Protein AF-A0A5E4WHJ9-F1 (afdb_monomer)

Structure (mmCIF, N/CA/C/O backbone):
data_AF-A0A5E4WHJ9-F1
#
_entry.id   AF-A0A5E4WHJ9-F1
#
loop_
_atom_site.group_PDB
_atom_site.id
_atom_site.type_symbol
_atom_site.label_atom_id
_atom_site.label_alt_id
_atom_site.label_comp_id
_atom_site.label_asym_id
_atom_site.label_entity_id
_atom_site.label_seq_id
_atom_site.pdbx_PDB_ins_code
_atom_site.Cartn_x
_atom_site.Cartn_y
_atom_site.Cartn_z
_atom_site.occupancy
_atom_site.B_iso_or_equiv
_atom_site.auth_seq_id
_atom_site.auth_comp_id
_atom_site.auth_asym_id
_atom_site.auth_atom_id
_atom_site.pdbx_PDB_model_num
ATOM 1 N N . MET A 1 1 ? 36.691 7.407 -30.244 1.00 84.56 1 MET A N 1
ATOM 2 C CA . MET A 1 1 ? 36.830 6.046 -30.801 1.00 84.56 1 MET A CA 1
ATOM 3 C C . MET A 1 1 ? 35.484 5.354 -31.053 1.00 84.56 1 MET A C 1
ATOM 5 O O . MET A 1 1 ? 35.106 5.294 -32.207 1.00 84.56 1 MET A O 1
ATOM 9 N N . LEU A 1 2 ? 34.682 4.926 -30.059 1.00 85.19 2 LEU A N 1
ATOM 10 C CA . LEU A 1 2 ? 33.406 4.213 -30.343 1.00 85.19 2 LEU A CA 1
ATOM 11 C C . LEU A 1 2 ? 32.409 4.997 -31.227 1.00 85.19 2 LEU A C 1
ATOM 13 O O . LEU A 1 2 ? 31.888 4.444 -32.190 1.00 85.19 2 LEU A O 1
ATOM 17 N N . ARG A 1 3 ? 32.193 6.298 -30.960 1.00 84.62 3 ARG A N 1
ATOM 18 C CA . ARG A 1 3 ? 31.348 7.168 -31.817 1.00 84.62 3 ARG A CA 1
ATOM 19 C C . ARG A 1 3 ? 31.891 7.319 -33.237 1.00 84.62 3 ARG A C 1
ATOM 21 O O . ARG A 1 3 ? 31.139 7.510 -34.182 1.00 84.62 3 ARG A O 1
ATOM 28 N N . GLU A 1 4 ? 33.207 7.268 -33.371 1.00 86.25 4 GLU A N 1
ATOM 29 C CA . GLU A 1 4 ? 33.898 7.434 -34.643 1.00 86.25 4 GLU A CA 1
ATOM 30 C C . GLU A 1 4 ? 33.757 6.170 -35.492 1.00 86.25 4 GLU A C 1
ATOM 32 O O . GLU A 1 4 ? 33.353 6.259 -36.646 1.00 86.25 4 GLU A O 1
ATOM 37 N N . TRP A 1 5 ? 33.948 4.995 -34.885 1.00 86.19 5 TRP A N 1
ATOM 38 C CA . TRP A 1 5 ? 33.669 3.701 -35.509 1.00 86.19 5 TRP A CA 1
ATOM 39 C C . TRP A 1 5 ? 32.204 3.557 -35.926 1.00 86.19 5 TRP A C 1
ATOM 41 O O . TRP A 1 5 ? 31.929 3.101 -37.031 1.00 86.19 5 TRP A O 1
ATOM 51 N N . GLN A 1 6 ? 31.266 4.024 -35.096 1.00 83.94 6 GLN A N 1
ATOM 52 C CA . GLN A 1 6 ? 29.848 4.076 -35.458 1.00 83.94 6 GLN A CA 1
ATOM 53 C C . GLN A 1 6 ? 29.595 4.971 -36.684 1.00 83.94 6 GLN A C 1
ATOM 55 O O . GLN A 1 6 ? 28.780 4.632 -37.537 1.00 83.94 6 GLN A O 1
ATOM 60 N N . ARG A 1 7 ? 30.301 6.105 -36.794 1.00 88.06 7 ARG A N 1
ATOM 61 C CA . ARG A 1 7 ? 30.149 7.057 -37.906 1.00 88.06 7 ARG A CA 1
ATOM 62 C C . ARG A 1 7 ? 30.712 6.530 -39.229 1.00 88.06 7 ARG A C 1
ATOM 64 O O . ARG A 1 7 ? 30.219 6.918 -40.282 1.00 88.06 7 ARG A O 1
ATOM 71 N N . LEU A 1 8 ? 31.731 5.670 -39.189 1.00 88.81 8 LEU A N 1
ATOM 72 C CA . LEU A 1 8 ? 32.304 5.043 -40.387 1.00 88.81 8 LEU A CA 1
ATOM 73 C C . LEU A 1 8 ? 31.281 4.162 -41.117 1.00 88.81 8 LEU A C 1
ATOM 75 O O . LEU A 1 8 ? 31.253 4.138 -42.350 1.00 88.81 8 LEU A O 1
ATOM 79 N N . GLY A 1 9 ? 30.442 3.453 -40.355 1.00 85.69 9 GLY A N 1
ATOM 80 C CA . GLY A 1 9 ? 29.435 2.537 -40.883 1.00 85.69 9 GLY A CA 1
ATOM 81 C C . GLY A 1 9 ? 30.019 1.462 -41.810 1.00 85.69 9 GLY A C 1
ATOM 82 O O . GLY A 1 9 ? 31.232 1.259 -41.903 1.00 85.69 9 GLY A O 1
ATOM 83 N N . LYS A 1 10 ? 29.143 0.770 -42.545 1.00 90.31 10 LYS A N 1
ATOM 84 C CA . LYS A 1 10 ? 29.537 -0.312 -43.463 1.00 90.31 10 LYS A CA 1
ATOM 85 C C . LYS A 1 10 ? 30.551 0.137 -44.526 1.00 90.31 10 LYS A C 1
ATOM 87 O O . LYS A 1 10 ? 31.463 -0.608 -44.869 1.00 90.31 10 LYS A O 1
ATOM 92 N N . GLN A 1 11 ? 30.400 1.358 -45.043 1.00 88.62 11 GLN A N 1
ATOM 93 C CA . GLN A 1 11 ? 31.257 1.890 -46.108 1.00 88.62 11 GLN A CA 1
ATOM 94 C C . GLN A 1 11 ? 32.673 2.206 -45.617 1.00 88.62 11 GLN A C 1
ATOM 96 O O . GLN A 1 11 ? 33.636 1.931 -46.328 1.00 88.62 11 GLN A O 1
ATOM 101 N N . GLY A 1 12 ? 32.820 2.759 -44.411 1.00 87.50 12 GLY A N 1
ATOM 102 C CA . GLY A 1 12 ? 34.133 3.013 -43.824 1.00 87.50 12 GLY A CA 1
ATOM 103 C C . GLY A 1 12 ? 34.877 1.721 -43.482 1.00 87.50 12 GLY A C 1
ATOM 104 O O . GLY A 1 12 ? 36.079 1.648 -43.705 1.00 87.50 12 GLY A O 1
ATOM 105 N N . ILE A 1 13 ? 34.158 0.679 -43.046 1.00 89.69 13 ILE A N 1
ATOM 106 C CA . ILE A 1 13 ? 34.735 -0.660 -42.845 1.00 89.69 13 ILE A CA 1
ATOM 107 C C . ILE A 1 13 ? 35.221 -1.250 -44.174 1.00 89.69 13 ILE A C 1
ATOM 109 O O . ILE A 1 13 ? 36.335 -1.756 -44.246 1.00 89.69 13 ILE A O 1
ATOM 113 N N . ALA A 1 14 ? 34.423 -1.158 -45.242 1.00 89.69 14 ALA A N 1
ATOM 114 C CA . ALA A 1 14 ? 34.817 -1.667 -46.556 1.00 89.69 14 ALA A CA 1
ATOM 115 C C . ALA A 1 14 ? 36.057 -0.946 -47.120 1.00 89.69 14 ALA A C 1
ATOM 117 O O . ALA A 1 14 ? 36.938 -1.589 -47.679 1.00 89.69 14 ALA A O 1
ATOM 118 N N . LYS A 1 15 ? 36.169 0.375 -46.917 1.00 91.69 15 LYS A N 1
ATOM 119 C CA . LYS A 1 15 ? 37.359 1.161 -47.304 1.00 91.69 15 LYS A CA 1
ATOM 120 C C . LYS A 1 15 ? 38.630 0.762 -46.552 1.00 91.69 15 LYS A C 1
AT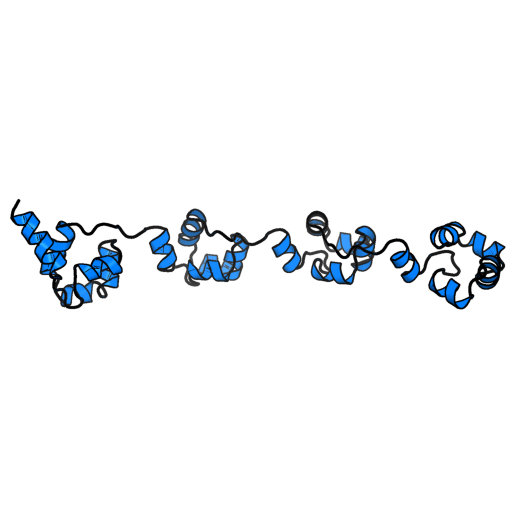OM 122 O O . LYS A 1 15 ? 39.722 1.045 -47.029 1.00 91.69 15 LYS A O 1
ATOM 127 N N . ALA A 1 16 ? 38.486 0.147 -45.385 1.00 90.00 16 ALA A N 1
ATOM 128 C CA . ALA A 1 16 ? 39.590 -0.344 -44.579 1.00 90.00 16 ALA A CA 1
ATOM 129 C C . ALA A 1 16 ? 39.863 -1.841 -44.803 1.00 90.00 16 ALA A C 1
ATOM 131 O O . ALA A 1 16 ? 40.500 -2.452 -43.958 1.00 90.00 16 ALA A O 1
ATOM 132 N N . ASP A 1 17 ? 39.376 -2.428 -45.903 1.00 91.88 17 ASP A N 1
ATOM 133 C CA . ASP A 1 17 ? 39.508 -3.861 -46.212 1.00 91.88 17 ASP A CA 1
ATOM 134 C C . ASP A 1 17 ? 38.918 -4.774 -45.116 1.00 91.88 17 ASP A C 1
ATOM 136 O O . ASP A 1 17 ? 39.467 -5.797 -44.709 1.00 91.88 17 ASP A O 1
ATOM 140 N N . GLY A 1 18 ? 37.768 -4.360 -44.577 1.00 90.31 18 GLY A N 1
ATOM 141 C CA . GLY A 1 18 ? 37.061 -5.085 -43.530 1.00 90.31 18 GLY A CA 1
ATOM 142 C C . GLY A 1 18 ? 37.484 -4.699 -42.111 1.00 90.31 18 GLY A C 1
ATOM 143 O O . GLY A 1 18 ? 38.185 -3.719 -41.862 1.00 90.31 18 GLY A O 1
ATOM 144 N N . LEU A 1 19 ? 36.996 -5.465 -41.131 1.00 90.44 19 LEU A N 1
ATOM 145 C CA . LEU A 1 19 ? 37.252 -5.188 -39.713 1.00 90.44 19 LEU A CA 1
ATOM 146 C C . LEU A 1 19 ? 38.731 -5.362 -39.341 1.00 90.44 19 LEU A C 1
ATOM 148 O O . LEU A 1 19 ? 39.209 -4.673 -38.446 1.00 90.44 19 LEU A O 1
ATOM 152 N N . ASP A 1 20 ? 39.457 -6.256 -40.013 1.00 91.94 20 ASP A N 1
ATOM 153 C CA . ASP A 1 20 ? 40.857 -6.530 -39.685 1.00 91.94 20 ASP A CA 1
ATOM 154 C C . ASP A 1 20 ? 41.781 -5.397 -40.169 1.00 91.94 20 ASP A C 1
ATOM 156 O O . ASP A 1 20 ? 42.637 -4.942 -39.406 1.00 91.94 20 ASP A O 1
ATOM 160 N N . GLY A 1 21 ? 41.557 -4.844 -41.367 1.00 92.25 21 GLY A N 1
ATOM 161 C CA . GLY A 1 21 ? 42.302 -3.666 -41.819 1.00 92.25 21 GLY A CA 1
ATOM 162 C C . GLY A 1 21 ? 41.884 -2.379 -41.092 1.00 92.25 21 GLY A C 1
ATOM 163 O O . GLY A 1 21 ? 42.739 -1.548 -40.776 1.00 92.25 21 GLY A O 1
ATOM 164 N N . LEU A 1 22 ? 40.617 -2.254 -40.672 1.00 92.38 22 LEU A N 1
ATOM 165 C CA . LEU A 1 22 ? 40.198 -1.175 -39.767 1.00 92.38 22 LEU A CA 1
ATOM 166 C C . LEU A 1 22 ? 40.904 -1.267 -38.404 1.00 92.38 22 LEU A C 1
ATOM 168 O O . LEU A 1 22 ? 41.330 -0.252 -37.849 1.00 92.38 22 LEU A O 1
ATOM 172 N N . ALA A 1 23 ? 41.060 -2.478 -37.865 1.00 92.94 23 ALA A N 1
ATOM 173 C CA . ALA A 1 23 ? 41.772 -2.701 -36.612 1.00 92.94 23 ALA A CA 1
ATOM 174 C C . ALA A 1 23 ? 43.249 -2.287 -36.719 1.00 92.94 23 ALA A C 1
ATOM 176 O O . ALA A 1 23 ? 43.773 -1.635 -35.813 1.00 92.94 23 ALA A O 1
ATOM 177 N N . TRP A 1 24 ? 43.887 -2.581 -37.857 1.00 92.88 24 TRP A N 1
ATOM 178 C CA . TRP A 1 24 ? 45.248 -2.142 -38.159 1.00 92.88 24 TRP A CA 1
ATOM 179 C C . TRP A 1 24 ? 45.369 -0.610 -38.212 1.00 92.88 24 TRP A C 1
ATOM 181 O O . TRP A 1 24 ? 46.233 -0.046 -37.537 1.00 92.88 24 TRP A O 1
ATOM 191 N N . GLN A 1 25 ? 44.462 0.079 -38.920 1.00 91.06 25 GLN A N 1
ATOM 192 C CA . GLN A 1 25 ? 44.449 1.549 -39.019 1.00 91.06 25 GLN A CA 1
ATOM 193 C C . GLN A 1 25 ? 44.337 2.232 -37.649 1.00 91.06 25 GLN A C 1
ATOM 195 O O . GLN A 1 25 ? 45.050 3.194 -37.366 1.00 91.06 25 GLN A O 1
ATOM 200 N N . TYR A 1 26 ? 43.470 1.710 -36.779 1.00 89.81 26 TYR A N 1
ATOM 201 C CA . TYR A 1 26 ? 43.260 2.238 -35.429 1.00 89.81 26 TYR A CA 1
ATOM 202 C C . TYR A 1 26 ? 44.219 1.651 -34.381 1.00 89.81 26 TYR A C 1
ATOM 204 O O . TYR A 1 26 ? 44.085 1.966 -33.198 1.00 89.81 26 TYR A O 1
ATOM 212 N N . ARG A 1 27 ? 45.186 0.818 -34.796 1.00 93.00 27 ARG A N 1
ATOM 213 C CA . ARG A 1 27 ? 46.170 0.148 -33.927 1.00 93.00 27 ARG A CA 1
ATOM 214 C C . ARG A 1 27 ? 45.534 -0.570 -32.731 1.00 93.00 27 ARG A C 1
ATOM 216 O O . ARG A 1 27 ? 46.040 -0.519 -31.612 1.00 93.00 27 ARG A O 1
ATOM 223 N N . VAL A 1 28 ? 44.416 -1.246 -32.969 1.00 92.81 28 VAL A N 1
ATOM 224 C CA . VAL A 1 28 ? 43.707 -2.064 -31.979 1.00 92.81 28 VAL A CA 1
ATOM 225 C C . VAL A 1 28 ? 43.740 -3.527 -32.392 1.00 92.81 28 VAL A C 1
ATOM 227 O O . VAL A 1 28 ? 43.771 -3.856 -33.573 1.00 92.81 28 VAL A O 1
ATOM 230 N N . ALA A 1 29 ? 43.716 -4.434 -31.415 1.00 93.88 29 ALA A N 1
ATOM 231 C CA . ALA A 1 29 ? 43.628 -5.861 -31.705 1.00 93.88 29 ALA A CA 1
ATOM 232 C C . ALA A 1 29 ? 42.324 -6.170 -32.478 1.00 93.88 29 ALA A C 1
ATOM 234 O O . ALA A 1 29 ? 41.253 -5.747 -32.026 1.00 93.88 29 ALA A O 1
ATOM 235 N N . PRO A 1 30 ? 42.357 -6.954 -33.574 1.00 89.56 30 PRO A N 1
ATOM 236 C CA . PRO A 1 30 ? 41.153 -7.271 -34.346 1.00 89.56 30 PRO A CA 1
ATOM 237 C C . PRO A 1 30 ? 40.046 -7.931 -33.516 1.00 89.56 30 PRO A C 1
ATOM 239 O O . PRO A 1 30 ? 38.867 -7.604 -33.657 1.00 89.56 30 PRO A O 1
ATOM 242 N N . ALA A 1 31 ? 40.423 -8.807 -32.579 1.00 90.75 31 ALA A N 1
ATOM 243 C CA . ALA A 1 31 ? 39.491 -9.412 -31.630 1.00 90.75 31 ALA A CA 1
ATOM 244 C C . ALA A 1 31 ? 38.828 -8.366 -30.716 1.00 90.75 31 ALA A C 1
ATOM 246 O O . ALA A 1 31 ? 37.628 -8.436 -30.465 1.00 90.75 31 ALA A O 1
ATOM 247 N N . ALA A 1 32 ? 39.585 -7.361 -30.263 1.00 89.38 32 ALA A N 1
ATOM 248 C CA . ALA A 1 32 ? 39.038 -6.275 -29.460 1.00 89.38 32 ALA A CA 1
ATOM 249 C C . ALA A 1 32 ? 38.065 -5.415 -30.279 1.00 89.38 32 ALA A C 1
ATOM 251 O O . ALA A 1 32 ? 36.991 -5.102 -29.777 1.00 89.38 32 ALA A O 1
ATOM 252 N N . LEU A 1 33 ? 38.383 -5.090 -31.540 1.00 90.69 33 LEU A N 1
ATOM 253 C CA . LEU A 1 33 ? 37.488 -4.334 -32.426 1.00 90.69 33 LEU A CA 1
ATOM 254 C C . LEU A 1 33 ? 36.145 -5.065 -32.632 1.00 90.69 33 LEU A C 1
ATOM 256 O O . LEU A 1 33 ? 35.085 -4.454 -32.489 1.00 90.69 33 LEU A O 1
ATOM 260 N N . LYS A 1 34 ? 36.182 -6.381 -32.886 1.00 92.44 34 LYS A N 1
ATOM 261 C CA . LYS A 1 34 ? 34.990 -7.232 -33.089 1.00 92.44 34 LYS A CA 1
ATOM 262 C C . LYS A 1 34 ? 34.078 -7.302 -31.855 1.00 92.44 34 LYS A C 1
ATOM 264 O O . LYS A 1 34 ? 32.873 -7.503 -31.995 1.00 92.44 34 LYS A O 1
ATOM 269 N N . THR A 1 35 ? 34.610 -7.063 -30.654 1.00 92.06 35 THR A N 1
ATOM 270 C CA . THR A 1 35 ? 33.807 -6.937 -29.423 1.00 92.06 35 THR A CA 1
ATOM 271 C C . THR A 1 35 ? 32.928 -5.686 -29.422 1.00 92.06 35 THR A C 1
ATOM 273 O O . THR A 1 35 ? 31.892 -5.681 -28.757 1.00 92.06 35 THR A O 1
ATOM 276 N N . TYR A 1 36 ? 33.293 -4.637 -30.167 1.00 91.31 36 TYR A N 1
ATOM 277 C CA . TYR A 1 36 ? 32.579 -3.355 -30.173 1.00 91.31 36 TYR A CA 1
ATOM 278 C C . TYR A 1 36 ? 31.839 -3.042 -31.478 1.00 91.31 36 TYR A C 1
ATOM 280 O O . TYR A 1 36 ? 30.838 -2.326 -31.443 1.00 91.31 36 TYR A O 1
ATOM 288 N N . LEU A 1 37 ? 32.294 -3.564 -32.616 1.00 91.44 37 LEU A N 1
ATOM 289 C CA . LEU A 1 37 ? 31.782 -3.214 -33.941 1.00 91.44 37 LEU A CA 1
ATOM 290 C C . LEU A 1 37 ? 31.462 -4.473 -34.755 1.00 91.44 37 LEU A C 1
ATOM 292 O O . LEU A 1 37 ? 32.262 -5.405 -34.822 1.00 91.44 37 LEU A O 1
ATOM 296 N N . ARG A 1 38 ? 30.287 -4.492 -35.386 1.00 91.19 38 ARG A N 1
ATOM 297 C CA . ARG A 1 38 ? 29.850 -5.553 -36.300 1.00 91.19 38 ARG A CA 1
ATOM 298 C C . ARG A 1 38 ? 30.274 -5.243 -37.735 1.00 91.19 38 ARG A C 1
ATOM 300 O O . ARG A 1 38 ? 30.511 -4.094 -38.098 1.00 91.19 38 ARG A O 1
ATOM 307 N N . ALA A 1 39 ? 30.322 -6.275 -38.577 1.00 88.25 39 ALA A N 1
ATOM 308 C CA . ALA A 1 39 ? 30.722 -6.147 -39.982 1.00 88.25 39 ALA A CA 1
ATOM 309 C C . ALA A 1 39 ? 29.769 -5.274 -40.825 1.00 88.25 39 ALA A C 1
ATOM 311 O O . ALA A 1 39 ? 30.161 -4.745 -41.860 1.00 88.25 39 ALA A O 1
ATOM 312 N N . ASP A 1 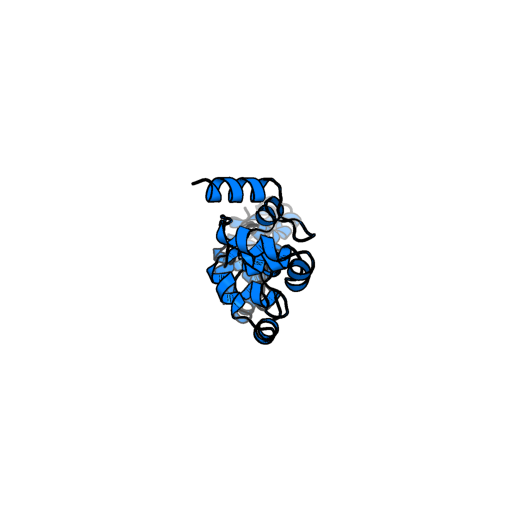40 ? 28.525 -5.095 -40.379 1.00 86.94 40 ASP A N 1
ATOM 313 C CA . ASP A 1 40 ? 27.547 -4.199 -41.002 1.00 86.94 40 ASP A CA 1
ATOM 314 C C . ASP A 1 40 ? 27.717 -2.722 -40.592 1.00 86.94 40 ASP A C 1
ATOM 316 O O . ASP A 1 40 ? 26.974 -1.863 -41.066 1.00 86.94 40 ASP A O 1
ATOM 320 N N . GLY A 1 41 ? 28.699 -2.405 -39.741 1.00 85.81 41 GLY A N 1
ATOM 321 C CA . GLY A 1 41 ? 28.951 -1.052 -39.249 1.00 85.81 41 GLY A CA 1
ATOM 322 C C . GLY A 1 41 ? 28.146 -0.654 -38.020 1.00 85.81 41 GLY A C 1
ATOM 323 O O . GLY A 1 41 ? 28.307 0.468 -37.542 1.00 85.81 41 GLY A O 1
ATOM 324 N N . THR A 1 42 ? 27.307 -1.540 -37.484 1.00 89.12 42 THR A N 1
ATOM 325 C CA . THR A 1 42 ? 26.580 -1.280 -36.239 1.00 89.12 42 THR A CA 1
ATOM 326 C C . THR A 1 42 ? 27.428 -1.619 -35.014 1.00 89.12 42 THR A C 1
ATOM 328 O O . THR A 1 42 ? 28.290 -2.503 -35.037 1.00 89.12 42 THR A O 1
ATOM 331 N N . LEU A 1 43 ? 27.201 -0.900 -33.913 1.00 90.12 43 LEU A N 1
ATOM 332 C CA . LEU A 1 43 ? 27.832 -1.216 -32.634 1.00 90.12 43 LEU A CA 1
ATOM 333 C C . LEU A 1 43 ? 27.258 -2.524 -32.068 1.00 90.12 43 LEU A C 1
ATOM 335 O O . LEU A 1 43 ? 26.073 -2.831 -32.214 1.00 90.12 43 LEU A O 1
ATOM 339 N N . THR A 1 44 ? 28.092 -3.308 -31.388 1.00 90.56 44 THR A N 1
ATOM 340 C CA . THR A 1 44 ? 27.589 -4.406 -30.554 1.00 90.56 44 THR A CA 1
ATOM 341 C C . THR A 1 44 ? 26.834 -3.833 -29.354 1.00 90.56 44 THR A C 1
ATOM 343 O O . THR A 1 44 ? 27.088 -2.705 -28.932 1.00 90.56 44 THR A O 1
ATOM 346 N N . LYS A 1 45 ? 25.963 -4.632 -28.726 1.00 82.31 45 LYS A N 1
ATOM 347 C CA . LYS A 1 45 ? 25.274 -4.224 -27.490 1.00 82.31 45 LYS A CA 1
ATOM 348 C C . LYS A 1 45 ? 26.261 -3.773 -26.405 1.00 82.31 45 LYS A C 1
ATOM 350 O O . LYS A 1 45 ? 26.028 -2.782 -25.731 1.00 82.31 45 LYS A O 1
ATOM 355 N N . HIS A 1 46 ? 27.399 -4.458 -26.289 1.00 84.25 46 HIS A N 1
ATOM 356 C CA . HIS A 1 46 ? 28.449 -4.091 -25.342 1.00 84.25 46 HIS A CA 1
ATOM 357 C C . HIS A 1 46 ? 29.030 -2.693 -25.618 1.00 84.25 46 HIS A C 1
ATOM 359 O O . HIS A 1 46 ? 29.267 -1.929 -24.684 1.00 84.25 46 HIS A O 1
ATOM 365 N N . ALA A 1 47 ? 29.235 -2.330 -26.888 1.00 88.12 47 ALA A N 1
ATOM 366 C CA . ALA A 1 47 ? 29.655 -0.982 -27.261 1.00 88.12 47 ALA A CA 1
ATOM 367 C C . ALA A 1 47 ? 28.556 0.066 -27.072 1.00 88.12 47 ALA A C 1
ATOM 369 O O . ALA A 1 47 ? 28.863 1.167 -26.621 1.00 88.12 47 ALA A O 1
ATOM 370 N N . GLU A 1 48 ? 27.304 -0.265 -27.403 1.00 85.25 48 GLU A N 1
ATOM 371 C CA . GLU A 1 48 ? 26.148 0.609 -27.175 1.00 85.25 48 GLU A CA 1
ATOM 372 C C . GLU A 1 48 ? 26.005 0.941 -25.682 1.00 85.25 48 GLU A C 1
ATOM 374 O O . GLU A 1 48 ? 25.981 2.117 -25.326 1.00 85.25 48 GLU A O 1
ATOM 379 N N . ASP A 1 49 ? 26.021 -0.075 -24.813 1.00 83.88 49 ASP A N 1
ATOM 380 C CA . ASP A 1 49 ? 25.933 0.078 -23.355 1.00 83.88 49 ASP A CA 1
ATOM 381 C C . ASP A 1 49 ? 27.137 0.852 -22.793 1.00 83.88 49 ASP A C 1
ATOM 383 O O . ASP A 1 49 ? 27.020 1.597 -21.825 1.00 83.88 49 ASP A O 1
ATOM 387 N N . ARG A 1 50 ? 28.323 0.709 -23.395 1.00 84.25 50 ARG A N 1
ATOM 388 C CA . ARG A 1 50 ? 29.508 1.474 -22.982 1.00 84.25 50 ARG A CA 1
ATOM 389 C C . ARG A 1 50 ? 29.433 2.939 -23.410 1.00 84.25 50 ARG A C 1
ATOM 391 O O . ARG A 1 50 ? 29.998 3.798 -22.736 1.00 84.25 50 ARG A O 1
ATOM 398 N N . LEU A 1 51 ? 28.780 3.216 -24.536 1.00 83.75 51 LEU A N 1
ATOM 399 C CA . LEU A 1 51 ? 28.623 4.564 -25.066 1.00 83.75 51 LEU A CA 1
ATOM 400 C C . LEU A 1 51 ? 27.494 5.328 -24.366 1.00 83.75 51 LEU A C 1
ATOM 402 O O . LEU A 1 51 ? 27.645 6.519 -24.104 1.00 83.75 51 LEU A O 1
ATOM 406 N N . ASN A 1 52 ? 26.393 4.638 -24.076 1.00 77.62 52 ASN A N 1
ATOM 407 C CA . ASN A 1 52 ? 25.210 5.156 -23.403 1.00 77.62 52 ASN A CA 1
ATOM 408 C C . ASN A 1 52 ? 24.767 4.127 -22.354 1.00 77.62 52 ASN A C 1
ATOM 410 O O . ASN A 1 52 ? 23.902 3.295 -22.641 1.00 77.62 52 ASN A O 1
ATOM 414 N N . PRO A 1 53 ? 25.372 4.138 -21.154 1.00 77.19 53 PRO A N 1
ATOM 415 C CA . PRO A 1 53 ? 25.022 3.175 -20.125 1.00 77.19 53 PRO A CA 1
ATOM 416 C C . PRO A 1 53 ? 23.546 3.318 -19.759 1.00 77.19 53 PRO A C 1
ATOM 418 O O . PRO A 1 53 ? 23.094 4.438 -19.500 1.00 77.19 53 PRO A O 1
ATOM 421 N N . PRO A 1 54 ? 22.782 2.212 -19.723 1.00 77.56 54 PRO A N 1
ATOM 422 C CA . PRO A 1 54 ? 21.389 2.278 -19.333 1.00 77.56 54 PRO A CA 1
ATOM 423 C C . PRO A 1 54 ? 21.281 2.806 -17.904 1.00 77.56 54 PRO A C 1
ATOM 425 O O . PRO A 1 54 ? 22.001 2.362 -17.000 1.00 77.56 54 PRO A O 1
ATOM 428 N N . SER A 1 55 ? 20.347 3.730 -17.688 1.00 74.88 55 SER A N 1
ATOM 429 C CA . SER A 1 55 ? 20.026 4.200 -16.352 1.00 74.88 55 SER A CA 1
ATOM 430 C C . SER A 1 55 ? 19.567 3.022 -15.495 1.00 74.88 55 SER A C 1
ATOM 432 O O . SER A 1 55 ? 18.759 2.178 -15.903 1.00 74.88 55 SER A O 1
ATOM 434 N N . LYS A 1 56 ? 20.096 2.967 -14.273 1.00 73.00 56 LYS A N 1
ATOM 435 C CA . LYS A 1 56 ? 19.599 2.056 -13.234 1.00 73.00 56 LYS A CA 1
ATOM 436 C C . LYS A 1 56 ? 18.348 2.613 -12.559 1.00 73.00 56 LYS A C 1
ATOM 438 O O . LYS A 1 56 ? 17.631 1.863 -11.898 1.00 73.00 56 LYS A O 1
ATOM 443 N N . GLU A 1 57 ? 18.095 3.908 -12.713 1.00 83.75 57 GLU A N 1
ATOM 444 C CA . GLU A 1 57 ? 16.986 4.596 -12.083 1.00 83.75 57 GLU A CA 1
ATOM 445 C C . GLU A 1 57 ? 15.736 4.524 -12.959 1.00 83.75 57 GLU A C 1
ATOM 447 O O . GLU A 1 57 ? 15.724 4.960 -14.107 1.00 83.75 57 GLU A O 1
ATOM 452 N N . ILE A 1 58 ? 14.665 3.986 -12.379 1.00 88.31 58 ILE A N 1
ATOM 453 C CA . ILE A 1 58 ? 13.316 4.068 -12.938 1.00 88.31 58 ILE A CA 1
ATOM 454 C C . ILE A 1 58 ? 12.623 5.262 -12.287 1.00 88.31 58 ILE A C 1
ATOM 456 O O . ILE A 1 58 ? 12.503 5.275 -11.059 1.00 88.31 58 ILE A O 1
ATOM 460 N N . THR A 1 59 ? 12.155 6.235 -13.066 1.00 89.69 59 THR A N 1
ATOM 461 C CA . THR A 1 59 ? 11.482 7.442 -12.551 1.00 89.69 59 THR A CA 1
ATOM 462 C C . THR A 1 59 ? 9.966 7.248 -12.444 1.00 89.69 59 THR A C 1
ATOM 464 O O . THR A 1 59 ? 9.404 6.319 -13.026 1.00 89.69 59 THR A O 1
ATOM 467 N N . LEU A 1 60 ? 9.273 8.124 -11.706 1.00 88.25 60 LEU A N 1
ATOM 468 C CA . LEU A 1 60 ? 7.804 8.098 -11.654 1.00 88.25 60 LEU A CA 1
ATOM 469 C C . LEU A 1 60 ? 7.173 8.415 -13.017 1.00 88.25 60 LEU A C 1
ATOM 471 O O . LEU A 1 60 ? 6.147 7.833 -13.353 1.00 88.25 60 LEU A O 1
ATOM 475 N N . ASP A 1 61 ? 7.798 9.274 -13.821 1.00 91.25 61 ASP A N 1
ATOM 476 C CA . ASP A 1 61 ? 7.287 9.629 -15.150 1.00 91.25 61 ASP A CA 1
ATOM 477 C C . ASP A 1 61 ? 7.381 8.463 -16.132 1.00 91.25 61 ASP A C 1
ATOM 479 O O . ASP A 1 61 ? 6.452 8.234 -16.904 1.00 91.25 61 ASP A O 1
ATOM 483 N N . MET A 1 62 ? 8.442 7.655 -16.037 1.00 92.62 62 MET A N 1
ATOM 484 C CA . MET A 1 62 ? 8.526 6.390 -16.766 1.00 92.62 62 MET A CA 1
ATOM 485 C C . MET A 1 62 ? 7.374 5.456 -16.385 1.00 92.62 62 MET A C 1
ATOM 487 O O . MET A 1 62 ? 6.696 4.931 -17.263 1.00 92.62 62 MET A O 1
ATOM 491 N N . LEU A 1 63 ? 7.096 5.294 -15.085 1.00 93.50 63 LEU A N 1
ATOM 492 C CA . LEU A 1 63 ? 5.990 4.448 -14.625 1.00 93.50 63 LEU A CA 1
ATOM 493 C C . LEU A 1 63 ? 4.626 4.950 -15.130 1.00 93.50 63 LEU A C 1
ATOM 495 O O . LEU A 1 63 ? 3.807 4.137 -15.556 1.00 93.50 63 LEU A O 1
ATOM 499 N N . ARG A 1 64 ? 4.392 6.271 -15.131 1.00 92.44 64 ARG A N 1
ATOM 500 C CA . ARG A 1 64 ? 3.170 6.888 -15.685 1.00 92.44 64 ARG A CA 1
ATOM 501 C C . ARG A 1 64 ? 3.045 6.642 -17.186 1.00 92.44 64 ARG A C 1
ATOM 503 O O . ARG A 1 64 ? 1.967 6.299 -17.657 1.00 92.44 64 ARG A O 1
ATOM 510 N N . ALA A 1 65 ? 4.142 6.766 -17.931 1.00 90.94 65 ALA A N 1
ATOM 511 C CA . ALA A 1 65 ? 4.146 6.479 -19.361 1.00 90.94 65 ALA A CA 1
ATOM 512 C C . ALA A 1 65 ? 3.813 5.002 -19.636 1.00 90.94 65 ALA A C 1
ATOM 514 O O . ALA A 1 65 ? 3.014 4.688 -20.516 1.00 90.94 65 ALA A O 1
ATOM 515 N N . TRP A 1 66 ? 4.368 4.088 -18.838 1.00 93.56 66 TRP A N 1
ATOM 516 C CA . TRP A 1 66 ? 4.119 2.656 -18.987 1.00 93.56 66 TRP A CA 1
ATOM 517 C C . TRP A 1 66 ? 2.716 2.223 -18.553 1.00 93.56 66 TRP A C 1
ATOM 519 O O . TRP A 1 66 ? 2.226 1.211 -19.048 1.00 93.56 66 TRP A O 1
ATOM 529 N N . GLN A 1 67 ? 2.042 2.998 -17.696 1.00 90.81 67 GLN A N 1
ATOM 530 C CA . GLN A 1 67 ? 0.662 2.742 -17.267 1.00 90.81 67 GLN A CA 1
ATOM 531 C C . GLN A 1 67 ? -0.319 2.657 -18.448 1.00 90.81 67 GLN A C 1
ATOM 533 O O . GLN A 1 67 ? -1.324 1.952 -18.367 1.00 90.81 67 GLN A O 1
ATOM 538 N N . HIS A 1 68 ? -0.008 3.343 -19.550 1.00 87.75 68 HIS A N 1
ATOM 539 C CA . HIS A 1 68 ? -0.830 3.394 -20.759 1.00 87.75 68 HIS A CA 1
ATOM 540 C C . HIS A 1 68 ? -0.204 2.664 -21.956 1.00 87.75 68 HIS A C 1
ATOM 542 O O . HIS A 1 68 ? -0.746 2.725 -23.057 1.00 87.75 68 HIS A O 1
ATOM 548 N N . LEU A 1 69 ? 0.925 1.972 -21.765 1.00 91.62 69 LEU A N 1
ATOM 549 C CA . LEU A 1 69 ? 1.661 1.340 -22.861 1.00 91.62 69 LEU A CA 1
ATOM 550 C C . LEU A 1 69 ? 0.896 0.142 -23.442 1.00 91.62 69 LEU A C 1
ATOM 552 O O . LEU A 1 69 ? 0.748 0.025 -24.660 1.00 91.62 69 LEU A O 1
ATOM 556 N N . GLY A 1 70 ? 0.399 -0.740 -22.567 1.00 91.81 70 GLY A N 1
ATOM 557 C CA . GLY A 1 70 ? -0.332 -1.947 -22.949 1.00 91.81 70 GLY A CA 1
ATOM 558 C C . GLY A 1 70 ? 0.490 -2.925 -23.798 1.00 91.81 70 GLY A C 1
ATOM 559 O O . GLY A 1 70 ? 1.630 -2.663 -24.191 1.00 91.81 70 GLY A O 1
ATOM 560 N N . LYS A 1 71 ? -0.092 -4.093 -24.093 1.00 94.25 71 LYS A N 1
ATOM 561 C CA . LYS A 1 71 ? 0.590 -5.144 -24.866 1.00 94.25 71 LYS A CA 1
ATOM 562 C C . LYS A 1 71 ? 1.032 -4.647 -26.245 1.00 94.25 71 LYS A C 1
ATOM 564 O O . LYS A 1 71 ? 2.166 -4.868 -26.645 1.00 94.25 71 LYS A O 1
ATOM 569 N N . GLN A 1 72 ? 0.167 -3.900 -26.933 1.00 94.50 72 GLN A N 1
ATOM 570 C CA . GLN A 1 72 ? 0.474 -3.360 -28.259 1.00 94.50 72 GLN A CA 1
ATOM 571 C C . GLN A 1 72 ? 1.656 -2.382 -28.247 1.00 94.50 72 GLN A C 1
ATOM 573 O O . GLN A 1 72 ? 2.440 -2.377 -29.191 1.00 94.50 72 GLN A O 1
ATOM 578 N N . GLY A 1 73 ? 1.795 -1.550 -27.208 1.00 93.88 73 GLY A N 1
ATOM 579 C CA . GLY A 1 73 ? 2.935 -0.643 -27.083 1.00 93.88 73 GLY A CA 1
ATOM 580 C C . GLY A 1 73 ? 4.243 -1.399 -26.856 1.00 93.88 73 GLY A C 1
ATOM 581 O O . GLY A 1 73 ? 5.252 -1.075 -27.478 1.00 93.88 73 GLY A O 1
ATOM 582 N N . VAL A 1 74 ? 4.205 -2.457 -26.038 1.00 95.44 74 VAL A N 1
ATOM 583 C CA . VAL A 1 74 ? 5.350 -3.358 -25.839 1.00 95.44 74 VAL A CA 1
ATOM 584 C C . VAL A 1 74 ? 5.731 -4.055 -27.147 1.00 95.44 74 VAL A C 1
ATOM 586 O O . VAL A 1 74 ? 6.901 -4.040 -27.522 1.00 95.44 74 VAL A O 1
ATOM 589 N N . ASP A 1 75 ? 4.761 -4.608 -27.875 1.00 95.06 75 ASP A N 1
ATOM 590 C CA . ASP A 1 75 ? 5.006 -5.301 -29.144 1.00 95.06 75 ASP A CA 1
ATOM 591 C C . ASP A 1 75 ? 5.587 -4.343 -30.201 1.00 95.06 75 ASP A C 1
ATOM 593 O O . ASP A 1 75 ? 6.588 -4.666 -30.840 1.00 95.06 75 ASP A O 1
ATOM 597 N N . LYS A 1 76 ? 5.043 -3.120 -30.321 1.00 95.44 76 LYS A N 1
ATOM 598 C CA . LYS A 1 76 ? 5.559 -2.070 -31.223 1.00 95.44 76 LYS A CA 1
ATOM 599 C C . LYS A 1 76 ? 6.992 -1.651 -30.907 1.00 95.44 76 LYS A C 1
ATOM 601 O O . LYS A 1 76 ? 7.728 -1.278 -31.815 1.00 95.44 76 LYS A O 1
ATOM 606 N N . ALA A 1 77 ? 7.389 -1.694 -29.639 1.00 93.12 77 ALA A N 1
ATOM 607 C CA . ALA A 1 77 ? 8.759 -1.397 -29.247 1.00 93.12 77 ALA A CA 1
ATOM 608 C C . ALA A 1 77 ? 9.733 -2.540 -29.590 1.00 93.12 77 ALA A C 1
ATOM 610 O O . ALA A 1 77 ? 10.939 -2.316 -29.565 1.00 93.12 77 ALA A O 1
ATOM 611 N N . GLY A 1 78 ? 9.243 -3.739 -29.929 1.00 93.50 78 GLY A N 1
ATOM 612 C CA . GLY A 1 78 ? 10.061 -4.945 -30.093 1.00 93.50 78 GLY A CA 1
ATOM 613 C C . GLY A 1 78 ? 10.180 -5.762 -28.803 1.00 93.50 78 GLY A C 1
ATOM 614 O O . GLY A 1 78 ? 11.212 -6.378 -28.541 1.00 93.50 78 GLY A O 1
ATOM 615 N N . GLY A 1 79 ? 9.145 -5.738 -27.962 1.00 94.00 79 GLY A N 1
ATOM 616 C CA . GLY A 1 79 ? 9.124 -6.397 -26.661 1.00 94.00 79 GLY A CA 1
ATOM 617 C C . GLY A 1 79 ? 9.732 -5.548 -25.542 1.00 94.00 79 GLY A C 1
ATOM 618 O O . GLY A 1 79 ? 10.087 -4.383 -25.717 1.00 94.00 79 GLY A O 1
ATOM 619 N N . ILE A 1 80 ? 9.878 -6.152 -24.359 1.00 92.38 80 ILE A N 1
ATOM 620 C CA . ILE A 1 80 ? 10.398 -5.472 -23.158 1.00 92.38 80 ILE A CA 1
ATOM 621 C C . ILE A 1 80 ? 11.806 -4.907 -23.374 1.00 92.38 80 ILE A C 1
ATOM 623 O O . ILE A 1 80 ? 12.107 -3.824 -22.884 1.00 92.38 80 ILE A O 1
ATOM 627 N N . ASP A 1 81 ? 12.662 -5.597 -24.127 1.00 90.81 81 ASP A N 1
ATOM 628 C CA . ASP A 1 81 ? 14.014 -5.105 -24.414 1.00 90.81 81 ASP A CA 1
ATOM 629 C C . ASP A 1 81 ? 13.995 -3.874 -25.334 1.00 90.81 81 ASP A C 1
ATOM 631 O O . ASP A 1 81 ? 14.820 -2.971 -25.195 1.00 90.81 81 ASP A O 1
ATOM 635 N N . GLY A 1 82 ? 13.001 -3.797 -26.217 1.00 92.44 82 GLY A N 1
ATOM 636 C CA . GLY A 1 82 ? 12.726 -2.624 -27.031 1.00 92.44 82 GLY A CA 1
ATOM 637 C C . GLY A 1 82 ? 12.273 -1.418 -26.214 1.00 92.44 82 GLY A C 1
ATOM 638 O O . GLY A 1 82 ? 12.821 -0.324 -26.355 1.00 92.44 82 GLY A O 1
ATOM 639 N N . VAL A 1 83 ? 11.337 -1.631 -25.284 1.00 93.69 83 VAL A N 1
ATOM 640 C CA . VAL A 1 83 ? 10.901 -0.597 -24.330 1.00 93.69 83 VAL A CA 1
ATOM 641 C C . VAL A 1 83 ? 12.082 -0.131 -23.474 1.00 93.69 83 VAL A C 1
ATOM 643 O O . VAL A 1 83 ? 12.289 1.066 -23.294 1.00 93.69 83 VAL A O 1
ATOM 646 N N . ALA A 1 84 ? 12.914 -1.058 -22.996 1.00 92.12 84 ALA A N 1
ATOM 647 C CA . ALA A 1 84 ? 14.110 -0.733 -22.226 1.00 92.12 84 ALA A CA 1
ATOM 648 C C . ALA A 1 84 ? 15.059 0.188 -23.013 1.00 92.12 84 ALA A C 1
ATOM 650 O O . ALA A 1 84 ? 15.528 1.189 -22.470 1.00 92.12 84 ALA A O 1
ATOM 651 N N . LYS A 1 85 ? 15.267 -0.092 -24.309 1.00 88.19 85 LYS A N 1
ATOM 652 C CA . LYS A 1 85 ? 16.073 0.751 -25.204 1.00 88.19 85 LYS A CA 1
ATOM 653 C C . LYS A 1 85 ? 15.452 2.136 -25.411 1.00 88.19 85 LYS A C 1
ATOM 655 O O . LYS A 1 85 ? 16.171 3.125 -25.313 1.00 88.19 85 LYS A O 1
ATOM 660 N N . GLN A 1 86 ? 14.140 2.223 -25.643 1.00 91.25 86 GLN A N 1
ATOM 661 C CA . GLN A 1 86 ? 13.434 3.501 -25.836 1.00 91.25 86 GLN A CA 1
ATOM 662 C C . GLN A 1 86 ? 13.539 4.428 -24.620 1.00 91.25 86 GLN A C 1
ATOM 664 O O . GLN A 1 86 ? 13.735 5.629 -24.777 1.00 91.25 86 GLN A O 1
ATOM 669 N N . TYR A 1 87 ? 13.431 3.869 -23.413 1.00 89.06 87 TYR A N 1
ATOM 670 C CA . TYR A 1 87 ? 13.497 4.635 -22.166 1.00 89.06 87 TYR A CA 1
ATOM 671 C C . TYR A 1 87 ? 14.913 4.718 -21.575 1.00 89.06 87 TYR A C 1
ATOM 673 O O . TYR A 1 87 ? 15.092 5.319 -20.518 1.00 89.06 87 TYR A O 1
ATOM 681 N N . GLY A 1 88 ? 15.919 4.131 -22.234 1.00 88.88 88 GLY A N 1
ATOM 682 C CA . GLY A 1 88 ? 17.312 4.164 -21.784 1.00 88.88 88 GLY A CA 1
ATOM 683 C C . GLY A 1 88 ? 17.536 3.496 -20.424 1.00 88.88 88 GLY A C 1
ATOM 684 O O . GLY A 1 88 ? 18.361 3.965 -19.643 1.00 88.88 88 GLY A O 1
ATOM 685 N N . VAL A 1 89 ? 16.799 2.426 -20.115 1.00 90.75 89 VAL A N 1
ATOM 686 C CA . VAL A 1 89 ? 16.866 1.703 -18.832 1.00 90.75 89 VAL A CA 1
ATOM 687 C C . VAL A 1 89 ? 17.324 0.266 -19.028 1.00 90.75 89 VAL A C 1
ATOM 689 O O . VAL A 1 89 ? 17.177 -0.318 -20.098 1.00 90.75 89 VAL A O 1
ATOM 692 N N . ALA A 1 90 ? 17.868 -0.349 -17.980 1.00 88.88 90 ALA A N 1
ATOM 693 C CA . ALA A 1 90 ? 18.268 -1.750 -18.058 1.00 88.88 90 ALA A CA 1
ATOM 694 C C . ALA A 1 90 ? 17.030 -2.661 -18.148 1.00 88.88 90 ALA A C 1
ATOM 696 O O . ALA A 1 90 ? 16.136 -2.568 -17.305 1.00 88.88 90 ALA A O 1
ATOM 697 N N . SER A 1 91 ? 17.001 -3.605 -19.099 1.00 88.00 91 SER A N 1
ATOM 698 C CA . SER A 1 91 ? 15.887 -4.562 -19.251 1.00 88.00 91 SER A CA 1
ATOM 699 C C . SER A 1 91 ? 15.551 -5.308 -17.958 1.00 88.00 91 SER A C 1
ATOM 701 O O . SER A 1 91 ? 14.382 -5.521 -17.646 1.00 88.00 91 SER A O 1
ATOM 703 N N . ALA A 1 92 ? 16.572 -5.700 -17.188 1.00 86.88 92 ALA A N 1
ATOM 704 C CA . ALA A 1 92 ? 16.385 -6.375 -15.905 1.00 86.88 92 ALA A CA 1
ATOM 705 C C . ALA A 1 92 ? 15.653 -5.477 -14.893 1.00 86.88 92 ALA A C 1
ATOM 707 O O . ALA A 1 92 ? 14.733 -5.935 -14.219 1.00 86.88 92 ALA A O 1
ATOM 708 N N . SER A 1 93 ? 16.010 -4.189 -14.839 1.00 88.31 93 SER A N 1
ATOM 709 C CA . SER A 1 93 ? 15.313 -3.202 -14.014 1.00 88.31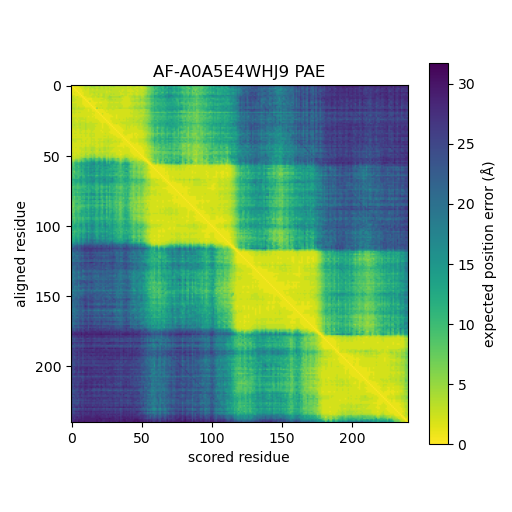 93 SER A CA 1
ATOM 710 C C . SER A 1 93 ? 13.881 -2.994 -14.500 1.00 88.31 93 SER A C 1
ATOM 712 O O . SER A 1 93 ? 12.966 -3.010 -13.684 1.00 88.31 93 SER A O 1
ATOM 714 N N . LEU A 1 94 ? 13.661 -2.865 -15.814 1.00 92.50 94 LEU A N 1
ATOM 715 C CA . LEU A 1 94 ? 12.329 -2.675 -16.396 1.00 92.50 94 LEU A CA 1
ATOM 716 C C . LEU A 1 94 ? 11.373 -3.826 -16.049 1.00 92.50 94 LEU A C 1
A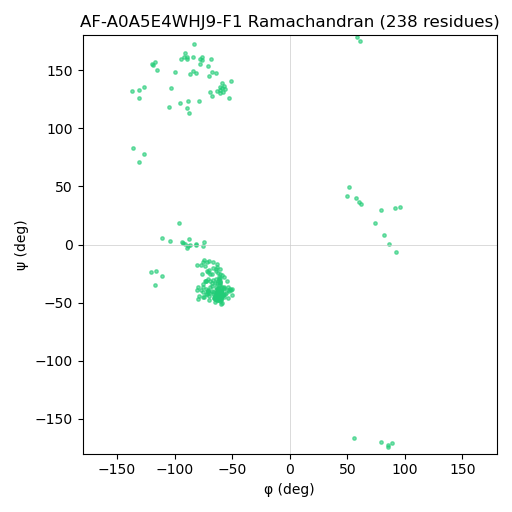TOM 718 O O . LEU A 1 94 ? 10.241 -3.575 -15.641 1.00 92.50 94 LEU A O 1
ATOM 722 N N . ARG A 1 95 ? 11.834 -5.082 -16.121 1.00 92.88 95 ARG A N 1
ATOM 723 C CA . ARG A 1 95 ? 11.027 -6.276 -15.792 1.00 92.88 95 ARG A CA 1
ATOM 724 C C . ARG A 1 95 ? 10.531 -6.305 -14.343 1.00 92.88 95 ARG A C 1
ATOM 726 O O . ARG A 1 95 ? 9.542 -6.971 -14.058 1.00 92.88 95 ARG A O 1
ATOM 733 N N . ALA A 1 96 ? 11.170 -5.574 -13.429 1.00 91.88 96 ALA A N 1
ATOM 734 C CA . ALA A 1 96 ? 10.681 -5.439 -12.057 1.00 91.88 96 ALA A CA 1
ATOM 735 C C . ALA A 1 96 ? 9.437 -4.533 -11.945 1.00 91.88 96 ALA A C 1
ATOM 737 O O . ALA A 1 96 ? 8.723 -4.599 -10.942 1.00 91.88 96 ALA A O 1
ATOM 738 N N . TYR A 1 97 ? 9.174 -3.695 -12.953 1.00 93.38 97 TYR A N 1
ATOM 739 C CA . TYR A 1 97 ? 8.127 -2.669 -12.948 1.00 93.38 97 TYR A CA 1
ATOM 740 C C . TYR A 1 97 ? 7.080 -2.841 -14.062 1.00 93.38 97 TYR A C 1
ATOM 742 O O . TYR A 1 97 ? 5.952 -2.385 -13.895 1.00 93.38 97 TYR A O 1
ATOM 750 N N . LEU A 1 98 ? 7.409 -3.520 -15.164 1.00 95.06 98 LEU A N 1
ATOM 751 C CA . LEU A 1 98 ? 6.536 -3.706 -16.326 1.00 95.06 98 LEU A CA 1
ATOM 752 C 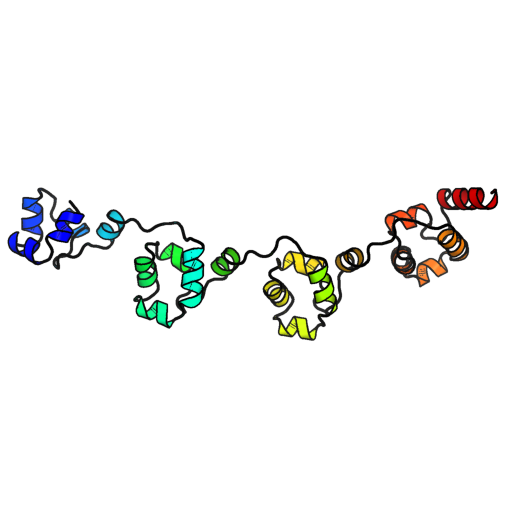C . LEU A 1 98 ? 6.481 -5.182 -16.746 1.00 95.06 98 LEU A C 1
ATOM 754 O O . LEU A 1 98 ? 7.511 -5.810 -17.000 1.00 95.06 98 LEU A O 1
ATOM 758 N N . CYS A 1 99 ? 5.271 -5.727 -16.848 1.00 93.38 99 CYS A N 1
ATOM 759 C CA . CYS A 1 99 ? 5.016 -7.075 -17.347 1.00 93.38 99 CYS A CA 1
ATOM 760 C C . CYS A 1 99 ? 5.086 -7.126 -18.881 1.00 93.38 99 CYS A C 1
ATOM 762 O O . CYS A 1 99 ? 4.783 -6.146 -19.557 1.00 93.38 99 CYS A O 1
ATOM 764 N N . ALA A 1 100 ? 5.369 -8.305 -19.448 1.00 91.38 100 ALA A N 1
ATOM 765 C CA . ALA A 1 100 ? 5.377 -8.516 -20.903 1.00 91.38 100 ALA A CA 1
ATOM 766 C C . ALA A 1 100 ? 4.029 -8.195 -21.582 1.00 91.38 100 ALA A C 1
ATOM 768 O O . ALA A 1 100 ? 4.001 -7.818 -22.746 1.00 91.38 100 ALA A O 1
ATOM 769 N N . GLY A 1 101 ? 2.915 -8.288 -20.846 1.00 90.00 101 GLY A N 1
ATOM 770 C CA . GLY A 1 101 ? 1.592 -7.858 -21.311 1.00 90.00 101 GLY A CA 1
ATOM 771 C C . GLY A 1 101 ? 1.383 -6.337 -21.340 1.00 90.00 101 GLY A C 1
ATOM 772 O O . GLY A 1 101 ? 0.285 -5.889 -21.652 1.00 90.00 101 GLY A O 1
ATOM 773 N N . GLY A 1 102 ? 2.399 -5.543 -20.987 1.00 91.56 102 GLY A N 1
ATOM 774 C CA . GLY A 1 102 ? 2.342 -4.081 -20.961 1.00 91.56 102 GLY A CA 1
ATOM 775 C C . GLY A 1 102 ? 1.541 -3.490 -19.803 1.00 91.56 102 GLY A C 1
ATOM 776 O O . GLY A 1 102 ? 1.137 -2.334 -19.872 1.00 91.56 102 GLY A O 1
ATOM 777 N N . THR A 1 103 ? 1.310 -4.274 -18.750 1.00 94.56 103 THR A N 1
ATOM 778 C CA . THR A 1 103 ? 0.727 -3.817 -17.483 1.00 94.56 103 THR A CA 1
ATOM 779 C C . THR A 1 103 ? 1.821 -3.598 -16.446 1.00 94.56 103 THR A C 1
ATOM 781 O O . THR A 1 103 ? 2.825 -4.316 -16.428 1.00 94.56 103 THR A O 1
ATOM 784 N N . LEU A 1 104 ? 1.619 -2.641 -15.545 1.00 94.38 104 LEU A N 1
ATOM 785 C CA . LEU A 1 104 ? 2.525 -2.429 -14.421 1.00 94.38 104 LEU A CA 1
ATOM 786 C C . LEU A 1 104 ? 2.538 -3.645 -13.483 1.00 94.38 104 LEU A C 1
ATOM 788 O O . LEU A 1 104 ? 1.538 -4.345 -13.325 1.00 94.38 104 LEU A O 1
ATOM 792 N N . THR A 1 105 ? 3.685 -3.911 -12.859 1.00 93.38 105 THR A N 1
ATOM 793 C CA . THR A 1 105 ? 3.757 -4.862 -11.743 1.00 93.38 105 THR A CA 1
ATOM 794 C C . THR A 1 105 ? 3.189 -4.218 -10.481 1.00 93.38 105 THR A C 1
ATOM 796 O O . THR A 1 105 ? 3.194 -2.994 -10.343 1.00 93.38 105 THR A O 1
ATOM 799 N N . LYS A 1 106 ? 2.819 -5.030 -9.483 1.00 84.50 106 LYS A N 1
ATOM 800 C CA . LYS A 1 106 ? 2.419 -4.524 -8.157 1.00 84.50 106 LYS A CA 1
ATOM 801 C C . LYS A 1 106 ? 3.444 -3.543 -7.572 1.00 84.50 106 LYS A C 1
ATOM 803 O O . LYS A 1 106 ? 3.083 -2.528 -6.999 1.00 84.50 106 LYS A O 1
ATOM 808 N N . ARG A 1 107 ? 4.740 -3.812 -7.764 1.00 87.44 107 ARG A N 1
ATOM 809 C CA . ARG A 1 107 ? 5.821 -2.931 -7.302 1.00 87.44 107 ARG A CA 1
ATOM 810 C C . ARG A 1 107 ? 5.771 -1.550 -7.963 1.00 87.44 107 ARG A C 1
ATOM 812 O O . ARG A 1 107 ? 6.056 -0.553 -7.305 1.00 87.44 107 ARG A O 1
ATOM 819 N N . ALA A 1 108 ? 5.464 -1.488 -9.257 1.00 90.81 108 ALA A N 1
ATOM 820 C CA . ALA A 1 108 ? 5.283 -0.225 -9.966 1.00 90.81 108 ALA A CA 1
ATOM 821 C C . ALA A 1 108 ? 4.013 0.502 -9.524 1.00 90.81 108 ALA A C 1
ATOM 823 O O . ALA A 1 108 ? 4.062 1.710 -9.301 1.00 90.81 108 ALA A O 1
ATOM 824 N N . GLU A 1 109 ? 2.913 -0.228 -9.346 1.00 87.25 109 GLU A N 1
ATOM 825 C CA . GLU A 1 109 ? 1.654 0.326 -8.844 1.00 87.25 109 GLU A CA 1
ATOM 826 C C . GLU A 1 109 ? 1.819 0.924 -7.444 1.00 87.25 109 GLU A C 1
ATOM 828 O O . GLU A 1 109 ? 1.468 2.083 -7.246 1.00 87.25 109 GLU A O 1
ATOM 833 N N . ASP A 1 110 ? 2.439 0.190 -6.516 1.00 83.56 110 ASP A N 1
ATOM 834 C CA . ASP A 1 110 ? 2.723 0.645 -5.149 1.00 83.56 110 ASP A CA 1
ATOM 835 C C . ASP A 1 110 ? 3.654 1.870 -5.138 1.00 83.56 110 ASP A C 1
ATOM 837 O O . ASP A 1 110 ? 3.591 2.706 -4.240 1.00 83.56 110 ASP A O 1
ATOM 841 N N . ARG A 1 111 ? 4.534 2.000 -6.137 1.00 84.50 111 ARG A N 1
ATOM 842 C CA . ARG A 1 111 ? 5.437 3.151 -6.256 1.00 84.50 111 ARG A CA 1
ATOM 843 C C . ARG A 1 111 ? 4.747 4.384 -6.844 1.00 84.50 111 ARG A C 1
ATOM 845 O O . ARG A 1 111 ? 5.060 5.494 -6.423 1.00 84.50 111 ARG A O 1
ATOM 852 N N . LEU A 1 112 ? 3.833 4.202 -7.798 1.00 85.31 112 LEU A N 1
ATOM 853 C CA . LEU A 1 112 ? 3.007 5.282 -8.353 1.00 85.31 112 LEU A CA 1
ATOM 854 C C . LEU A 1 112 ? 1.935 5.755 -7.371 1.00 85.31 112 LEU A C 1
ATOM 856 O O . LEU A 1 112 ? 1.638 6.945 -7.294 1.00 85.31 112 LEU A O 1
ATOM 860 N N . HIS A 1 113 ? 1.350 4.813 -6.640 1.00 78.81 113 HIS A N 1
ATOM 861 C CA . HIS A 1 113 ? 0.225 5.020 -5.745 1.00 78.81 113 HIS A CA 1
ATOM 862 C C . HIS A 1 113 ? 0.544 4.379 -4.396 1.00 78.81 113 HIS A C 1
ATOM 864 O O . HIS A 1 113 ? -0.040 3.348 -4.051 1.00 78.81 113 HIS A O 1
ATOM 870 N N . PRO A 1 114 ? 1.476 4.966 -3.625 1.00 72.06 114 PRO A N 1
ATOM 871 C CA . PRO A 1 114 ? 1.797 4.431 -2.316 1.00 72.06 114 PRO A CA 1
ATOM 872 C C . PRO A 1 114 ? 0.523 4.379 -1.471 1.00 72.06 114 PRO A C 1
ATOM 874 O O . PRO A 1 114 ? -0.257 5.340 -1.488 1.00 72.06 114 PRO A O 1
ATOM 877 N N . PRO A 1 115 ? 0.286 3.281 -0.733 1.00 68.38 115 PRO A N 1
ATOM 878 C CA . PRO A 1 115 ? -0.839 3.232 0.178 1.00 68.38 115 PRO A CA 1
ATOM 879 C C . PRO A 1 115 ? -0.730 4.403 1.157 1.00 68.38 115 PRO A C 1
ATOM 881 O O . PRO A 1 115 ? 0.342 4.675 1.709 1.00 68.38 115 PRO A O 1
ATOM 884 N N . SER A 1 116 ? -1.845 5.101 1.367 1.00 67.12 116 SER A N 1
ATOM 885 C CA . SER A 1 116 ? -1.950 6.135 2.382 1.00 67.12 116 SER A CA 1
ATOM 886 C C . SER A 1 116 ? -1.511 5.548 3.718 1.00 67.12 116 SER A C 1
ATOM 888 O O . SER A 1 116 ? -2.026 4.523 4.174 1.00 67.12 116 SER A O 1
ATOM 890 N N . LYS A 1 117 ? -0.555 6.222 4.362 1.00 67.50 117 LYS A N 1
ATOM 891 C CA . LYS A 1 117 ? -0.152 5.902 5.736 1.00 67.50 117 LYS A CA 1
ATOM 892 C C . LYS A 1 117 ? -1.245 6.275 6.739 1.00 67.50 117 LYS A C 1
ATOM 894 O O . LYS A 1 117 ? -1.263 5.741 7.843 1.00 67.50 117 LYS A O 1
ATOM 899 N N . ALA A 1 118 ? -2.141 7.187 6.364 1.00 78.56 118 ALA A N 1
ATOM 900 C CA . ALA A 1 118 ? -3.191 7.694 7.227 1.00 78.56 118 ALA A CA 1
ATOM 901 C C . ALA A 1 118 ? -4.546 7.092 6.841 1.00 78.56 118 ALA A C 1
ATOM 903 O O . ALA A 1 118 ? -5.055 7.315 5.743 1.00 78.56 118 ALA A O 1
ATOM 904 N N . ILE A 1 119 ? -5.145 6.368 7.783 1.00 87.12 119 ILE A N 1
ATOM 905 C CA . ILE A 1 119 ? -6.572 6.043 7.750 1.00 87.12 119 ILE A CA 1
ATOM 906 C C . ILE A 1 119 ? -7.332 7.277 8.235 1.00 87.12 119 ILE A C 1
ATOM 908 O O . ILE A 1 119 ? -7.060 7.731 9.348 1.00 87.12 119 ILE A O 1
ATOM 912 N N . THR A 1 120 ? -8.266 7.822 7.457 1.00 89.88 120 THR A N 1
ATOM 913 C CA . THR A 1 120 ? -9.081 8.987 7.856 1.00 89.88 120 THR A CA 1
ATOM 914 C C . THR A 1 120 ? -10.390 8.558 8.520 1.00 89.88 120 THR A C 1
ATOM 916 O O . THR A 1 120 ? -10.829 7.422 8.359 1.00 89.88 120 THR A O 1
ATOM 919 N N . LEU A 1 121 ? -11.045 9.461 9.260 1.00 87.94 121 LEU A N 1
ATOM 920 C CA . LEU A 1 121 ? -12.385 9.191 9.805 1.00 87.94 121 LEU A CA 1
ATOM 921 C C . LEU A 1 121 ? -13.415 8.936 8.696 1.00 87.94 121 LEU A C 1
ATOM 923 O O . LEU A 1 121 ? -14.289 8.095 8.863 1.00 87.94 121 LEU A O 1
ATOM 927 N N . GLU A 1 122 ? -13.290 9.616 7.556 1.00 90.19 122 GLU A N 1
ATOM 928 C CA . GLU A 1 122 ? -14.158 9.411 6.392 1.00 90.19 122 GLU A CA 1
ATOM 929 C C . GLU A 1 122 ? -14.030 8.002 5.819 1.00 90.19 122 GLU A C 1
ATOM 931 O O . GLU A 1 122 ? -15.041 7.375 5.521 1.00 90.19 122 GLU A O 1
ATOM 936 N N . MET A 1 123 ? -12.806 7.468 5.734 1.00 92.81 123 MET A N 1
ATOM 937 C CA . MET A 1 123 ? -12.590 6.076 5.335 1.00 92.81 123 MET A CA 1
ATOM 938 C C . MET A 1 123 ? -13.284 5.116 6.299 1.00 92.81 123 MET A C 1
ATOM 940 O O . MET A 1 123 ? -13.999 4.224 5.857 1.00 92.81 123 MET A O 1
ATOM 944 N N . VAL A 1 124 ? -13.134 5.329 7.612 1.00 93.00 124 VAL A N 1
ATOM 945 C CA . VAL A 1 124 ? -13.774 4.465 8.616 1.00 93.00 124 VAL A CA 1
ATOM 946 C C . VAL A 1 124 ? -15.305 4.547 8.527 1.00 93.00 124 VAL A C 1
ATOM 948 O O . VAL A 1 124 ? -15.961 3.512 8.600 1.00 93.00 124 VAL A O 1
ATOM 951 N N . ARG A 1 125 ? -15.880 5.735 8.285 1.00 92.69 125 ARG A N 1
ATOM 952 C CA . ARG A 1 125 ? -17.325 5.906 8.025 1.00 92.69 125 ARG A CA 1
ATOM 953 C C . ARG A 1 125 ? -17.770 5.192 6.751 1.00 92.69 125 ARG A C 1
ATOM 955 O O . ARG A 1 125 ? -18.797 4.526 6.751 1.00 92.69 125 ARG A O 1
ATOM 962 N N . ALA A 1 126 ? -16.990 5.284 5.676 1.00 93.06 126 ALA A N 1
ATOM 963 C CA . ALA A 1 126 ? -17.290 4.572 4.440 1.00 93.06 126 ALA A CA 1
ATOM 964 C C . ALA A 1 126 ? -17.280 3.049 4.656 1.00 93.06 126 ALA A C 1
ATOM 966 O O . ALA A 1 126 ? -18.142 2.344 4.140 1.00 93.06 126 ALA A O 1
ATOM 967 N N . TRP A 1 127 ? -16.354 2.542 5.474 1.00 94.50 127 TRP A N 1
ATOM 968 C CA . TRP A 1 127 ? -16.281 1.120 5.807 1.00 94.50 127 TRP A CA 1
ATOM 969 C C . TRP A 1 127 ? -17.432 0.631 6.687 1.00 94.50 127 TRP A C 1
ATOM 971 O O . TRP A 1 127 ? -17.778 -0.538 6.578 1.00 94.50 127 TRP A O 1
ATOM 981 N N . GLN A 1 128 ? -18.080 1.495 7.482 1.00 91.44 128 GLN A N 1
ATOM 982 C CA . GLN A 1 128 ? -19.322 1.128 8.190 1.00 91.44 128 GLN A CA 1
ATOM 983 C C . GLN A 1 128 ? -20.452 0.728 7.240 1.00 91.44 128 GLN A C 1
ATOM 985 O O . GLN A 1 128 ? -21.358 0.006 7.641 1.00 91.44 128 GLN A O 1
ATOM 990 N N . CYS A 1 129 ? -20.413 1.215 5.998 1.00 91.44 129 CYS A N 1
ATOM 991 C CA . CYS A 1 129 ? -21.418 0.917 4.985 1.00 91.44 129 CYS A CA 1
ATOM 992 C C . CYS A 1 129 ? -21.078 -0.344 4.169 1.00 91.44 129 CYS A C 1
ATOM 994 O O . CYS A 1 129 ? -21.847 -0.714 3.284 1.00 91.44 129 CYS A O 1
ATOM 996 N N . LEU A 1 130 ? -19.926 -0.985 4.413 1.00 94.31 130 LEU A N 1
ATOM 997 C CA . LEU A 1 130 ? -19.523 -2.200 3.708 1.00 94.31 130 LEU A CA 1
ATOM 998 C C . LEU A 1 130 ? -20.078 -3.430 4.420 1.00 94.31 130 LEU A C 1
ATOM 1000 O O . LEU A 1 130 ? -19.636 -3.782 5.509 1.00 94.31 130 LEU A O 1
ATOM 1004 N N . ASP A 1 131 ? -20.995 -4.133 3.765 1.00 93.06 131 ASP A N 1
ATOM 1005 C CA . ASP A 1 131 ? -21.415 -5.455 4.211 1.00 93.06 131 ASP A CA 1
ATOM 1006 C C . ASP A 1 131 ? -20.452 -6.556 3.722 1.00 93.06 131 ASP A C 1
ATOM 1008 O O . ASP A 1 131 ? -19.540 -6.348 2.908 1.00 93.06 131 ASP A O 1
ATOM 1012 N N . LYS A 1 132 ? -20.672 -7.779 4.213 1.00 95.44 132 LYS A N 1
ATOM 1013 C CA . LYS A 1 132 ? -19.913 -8.964 3.798 1.00 95.44 132 LYS A CA 1
ATOM 1014 C C . LYS A 1 132 ? -19.909 -9.165 2.274 1.00 95.44 132 LYS A C 1
ATOM 1016 O O . LYS A 1 132 ? -18.897 -9.603 1.728 1.00 95.44 132 LYS A O 1
ATOM 1021 N N . GLN A 1 133 ? -21.007 -8.859 1.581 1.00 95.50 133 GLN A N 1
ATOM 1022 C CA . GLN A 1 133 ? -21.123 -9.060 0.132 1.00 95.50 133 GLN A CA 1
ATOM 1023 C C . GLN A 1 133 ? -20.275 -8.050 -0.643 1.00 95.50 133 GLN A C 1
ATOM 1025 O O . GLN A 1 133 ? -19.560 -8.428 -1.572 1.00 95.50 133 GLN A O 1
ATOM 1030 N N . ALA A 1 134 ? -20.282 -6.784 -0.229 1.00 95.12 134 ALA A N 1
ATOM 1031 C CA . ALA A 1 134 ? -19.444 -5.733 -0.787 1.00 95.12 134 ALA A CA 1
ATOM 1032 C C . ALA A 1 134 ? -17.954 -6.061 -0.618 1.00 95.12 134 ALA A C 1
ATOM 1034 O O . ALA A 1 134 ? -17.177 -5.913 -1.564 1.00 95.12 134 ALA A O 1
ATOM 1035 N N . ILE A 1 135 ? -17.562 -6.589 0.548 1.00 96.69 135 ILE A N 1
ATOM 1036 C CA . ILE A 1 135 ? -16.184 -7.029 0.807 1.00 96.69 135 ILE A CA 1
ATOM 1037 C C . ILE A 1 135 ? -15.798 -8.194 -0.110 1.00 96.69 135 ILE A C 1
ATOM 1039 O O . ILE A 1 135 ? -14.731 -8.163 -0.722 1.00 96.69 135 ILE A O 1
ATOM 1043 N N . VAL A 1 136 ? -16.653 -9.213 -0.248 1.00 96.50 136 VAL A N 1
ATOM 1044 C CA . VAL A 1 136 ? -16.396 -10.343 -1.159 1.00 96.50 136 VAL A CA 1
ATOM 1045 C C . VAL A 1 136 ? -16.268 -9.854 -2.602 1.00 96.50 136 VAL A C 1
ATOM 1047 O O . VAL A 1 136 ? -15.301 -10.205 -3.277 1.00 96.50 136 VAL A O 1
ATOM 1050 N N . LYS A 1 137 ? -17.171 -8.975 -3.050 1.00 96.25 137 LYS A N 1
ATOM 1051 C CA . LYS A 1 137 ? -17.153 -8.381 -4.395 1.00 96.25 137 LYS A CA 1
ATOM 1052 C C . LYS A 1 137 ? -15.884 -7.573 -4.670 1.00 96.25 137 LYS A C 1
ATOM 1054 O O . LYS A 1 137 ? -15.407 -7.559 -5.801 1.00 96.25 137 LYS A O 1
ATOM 1059 N N . ALA A 1 138 ? -15.317 -6.926 -3.655 1.00 94.50 138 ALA A N 1
ATOM 1060 C CA . ALA A 1 138 ? -14.050 -6.214 -3.784 1.00 94.50 138 ALA A CA 1
ATOM 1061 C C . ALA A 1 138 ? -12.838 -7.156 -3.928 1.00 94.50 138 ALA A C 1
ATOM 1063 O O . ALA A 1 138 ? -11.772 -6.696 -4.329 1.00 94.50 138 ALA A O 1
ATOM 1064 N N . GLY A 1 139 ? -12.978 -8.455 -3.631 1.00 95.06 139 GLY A N 1
ATOM 1065 C CA . GLY A 1 139 ? -11.869 -9.412 -3.542 1.00 95.06 139 GLY A CA 1
ATOM 1066 C C . GLY A 1 139 ? -11.370 -9.616 -2.108 1.00 95.06 139 GLY A C 1
ATOM 1067 O O . GLY A 1 139 ? -10.177 -9.821 -1.882 1.00 95.06 139 GLY A O 1
ATOM 1068 N N . GLY A 1 140 ? -12.266 -9.510 -1.125 1.00 96.06 140 GLY A N 1
ATOM 1069 C CA . GLY A 1 140 ? -11.945 -9.569 0.297 1.00 96.06 140 GLY A CA 1
ATOM 1070 C C . GLY A 1 140 ? -11.372 -8.255 0.833 1.00 96.06 140 GLY A C 1
ATOM 1071 O O . GLY A 1 140 ? -11.353 -7.226 0.157 1.00 96.06 140 GLY A O 1
ATOM 1072 N N . LEU A 1 141 ? -10.854 -8.292 2.065 1.00 94.94 141 LEU A N 1
ATOM 1073 C CA . LEU A 1 141 ? -10.247 -7.114 2.701 1.00 94.94 141 LEU A CA 1
ATOM 1074 C C . LEU A 1 141 ? -9.042 -6.579 1.914 1.00 94.94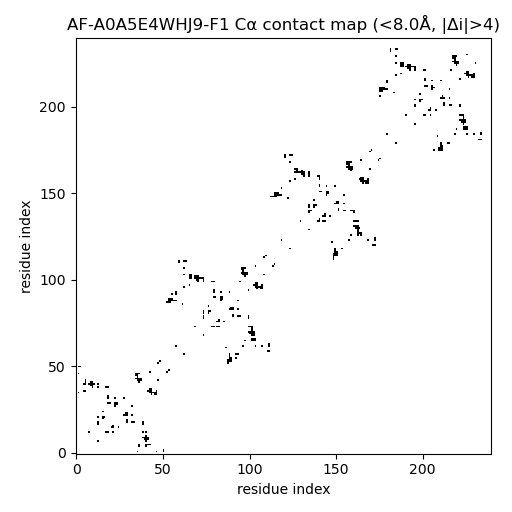 141 LEU A C 1
ATOM 1076 O O . LEU A 1 141 ? -8.822 -5.375 1.884 1.00 94.94 141 LEU A O 1
ATOM 1080 N N . ASP A 1 142 ? -8.286 -7.437 1.225 1.00 93.06 142 ASP A N 1
ATOM 1081 C CA . ASP A 1 142 ? -7.176 -6.982 0.376 1.00 93.06 142 ASP A CA 1
ATOM 1082 C C . ASP A 1 142 ? -7.676 -6.186 -0.839 1.00 93.06 142 ASP A C 1
ATOM 1084 O O . ASP A 1 142 ? -7.032 -5.233 -1.274 1.00 93.06 142 ASP A O 1
ATOM 1088 N N . GLY A 1 143 ? -8.849 -6.547 -1.354 1.00 94.12 143 GLY A N 1
ATOM 1089 C CA . GLY A 1 143 ? -9.564 -5.813 -2.387 1.00 94.12 143 GLY A CA 1
ATOM 1090 C C . GLY A 1 143 ? -10.026 -4.432 -1.937 1.00 94.12 143 GLY A C 1
ATOM 1091 O O . GLY A 1 143 ? -9.726 -3.427 -2.582 1.00 94.12 143 GLY A O 1
ATOM 1092 N N . VAL A 1 144 ? -10.677 -4.373 -0.774 1.00 94.50 144 VAL A N 1
ATOM 1093 C CA . VAL A 1 144 ? -11.082 -3.108 -0.139 1.00 94.50 144 VAL A CA 1
ATOM 1094 C C . VAL A 1 144 ? -9.858 -2.229 0.136 1.00 94.50 144 VAL A C 1
ATOM 1096 O O . VAL A 1 144 ? -9.860 -1.040 -0.177 1.00 94.50 144 VAL A O 1
ATOM 1099 N N . ALA A 1 145 ? -8.766 -2.807 0.641 1.00 92.38 145 ALA A N 1
ATOM 1100 C CA . ALA A 1 145 ? -7.532 -2.074 0.911 1.00 92.38 145 ALA A CA 1
ATOM 1101 C C . ALA A 1 145 ? -6.961 -1.421 -0.358 1.00 92.38 145 ALA A C 1
ATOM 1103 O O . ALA A 1 145 ? -6.539 -0.266 -0.317 1.00 92.38 145 ALA A O 1
ATOM 1104 N N . LYS A 1 146 ? -7.015 -2.118 -1.502 1.00 89.06 146 LYS A N 1
ATOM 1105 C CA . LYS A 1 146 ? -6.631 -1.555 -2.806 1.00 89.06 146 LYS A CA 1
ATOM 1106 C C . LYS A 1 146 ? -7.555 -0.417 -3.241 1.00 89.06 146 LYS A C 1
ATOM 1108 O O . LYS A 1 146 ? -7.053 0.628 -3.645 1.00 89.06 146 LYS A O 1
ATOM 1113 N N . GLN A 1 147 ? -8.874 -0.590 -3.130 1.00 91.06 147 GLN A N 1
ATOM 1114 C CA . GLN A 1 147 ? -9.856 0.436 -3.515 1.00 91.06 147 GLN A CA 1
ATOM 1115 C C . GLN A 1 147 ? -9.659 1.742 -2.738 1.00 91.06 147 GLN A C 1
ATOM 1117 O O . GLN A 1 147 ? -9.632 2.818 -3.330 1.00 91.06 147 GLN A O 1
ATOM 1122 N N . TYR A 1 148 ? -9.446 1.639 -1.424 1.00 88.75 148 TYR A N 1
ATOM 1123 C CA . TYR A 1 148 ? -9.216 2.793 -0.550 1.00 88.75 148 TYR A CA 1
ATOM 1124 C C . TYR A 1 148 ? -7.748 3.231 -0.486 1.00 88.75 148 TYR A C 1
ATOM 1126 O O . TYR A 1 148 ? -7.434 4.202 0.200 1.00 88.75 148 TYR A O 1
ATOM 1134 N N . ARG A 1 149 ? -6.846 2.545 -1.203 1.00 87.44 149 ARG A N 1
ATOM 1135 C CA . ARG A 1 149 ? -5.396 2.798 -1.215 1.00 87.44 149 ARG A CA 1
ATOM 1136 C C . ARG A 1 149 ? -4.806 2.848 0.192 1.00 87.44 149 ARG A C 1
ATOM 1138 O O . ARG A 1 149 ? -4.081 3.772 0.539 1.00 87.44 149 ARG A O 1
ATOM 1145 N N . VAL A 1 150 ? -5.115 1.853 1.012 1.00 89.25 150 VAL A N 1
ATOM 1146 C CA . VAL A 1 150 ? -4.595 1.711 2.377 1.00 89.25 150 VAL A CA 1
ATOM 1147 C C . VAL A 1 150 ? -3.830 0.402 2.508 1.00 89.25 150 VAL A C 1
ATOM 1149 O O . VAL A 1 150 ? -4.062 -0.554 1.770 1.00 89.25 150 VAL A O 1
ATOM 1152 N N . ALA A 1 151 ? -2.899 0.329 3.456 1.00 87.75 151 ALA A N 1
ATOM 1153 C CA . ALA A 1 151 ? -2.217 -0.929 3.732 1.00 87.75 151 ALA A CA 1
ATOM 1154 C C . ALA A 1 151 ? -3.228 -1.977 4.235 1.00 87.75 151 ALA A C 1
ATOM 1156 O O . ALA A 1 151 ? -3.998 -1.699 5.152 1.00 87.75 151 ALA A O 1
ATOM 1157 N N . SER A 1 152 ? -3.199 -3.198 3.688 1.00 88.81 152 SER A N 1
ATOM 1158 C CA . SER A 1 152 ? -4.111 -4.285 4.102 1.00 88.81 152 SER A CA 1
ATOM 1159 C C . SER A 1 152 ? -4.039 -4.566 5.608 1.00 88.81 152 SER A C 1
ATOM 1161 O O . SER A 1 152 ? -5.068 -4.693 6.268 1.00 88.81 152 SER A O 1
ATOM 1163 N N . GLY A 1 153 ? -2.827 -4.576 6.177 1.00 87.75 153 GLY A N 1
ATOM 1164 C CA . GLY A 1 153 ? -2.642 -4.703 7.625 1.00 87.75 153 GLY A CA 1
ATOM 1165 C C . GLY A 1 153 ? -3.322 -3.573 8.401 1.00 87.75 153 GLY A C 1
ATOM 1166 O O . GLY A 1 153 ? -4.008 -3.838 9.380 1.00 87.75 153 GLY A O 1
ATOM 1167 N N . ALA A 1 154 ? -3.218 -2.331 7.913 1.00 89.56 154 ALA A N 1
ATOM 1168 C CA . ALA A 1 154 ? -3.896 -1.190 8.517 1.00 89.56 154 ALA A CA 1
ATOM 1169 C C . ALA A 1 154 ? -5.420 -1.342 8.443 1.00 89.56 154 ALA A C 1
ATOM 1171 O O . ALA A 1 154 ? -6.072 -1.206 9.468 1.00 89.56 154 ALA A O 1
ATOM 1172 N N . LEU A 1 155 ? -5.990 -1.695 7.284 1.00 93.81 155 LEU A N 1
ATOM 1173 C CA . LEU A 1 155 ? -7.437 -1.903 7.133 1.00 93.81 155 LEU A CA 1
ATOM 1174 C C . LEU A 1 155 ? -7.978 -2.953 8.116 1.00 93.81 155 LEU A C 1
ATOM 1176 O O . LEU A 1 155 ? -9.017 -2.736 8.735 1.00 93.81 155 LEU A O 1
ATOM 1180 N N . LYS A 1 156 ? -7.256 -4.063 8.305 1.00 93.94 156 LYS A N 1
ATOM 1181 C CA . LYS A 1 156 ? -7.644 -5.154 9.219 1.00 93.94 156 LYS A CA 1
ATOM 1182 C C . LYS A 1 156 ? -7.712 -4.723 10.691 1.00 93.94 156 LYS A C 1
ATOM 1184 O O . LYS A 1 156 ? -8.385 -5.381 11.479 1.00 93.94 156 LYS A O 1
ATOM 1189 N N . HIS A 1 157 ? -7.077 -3.609 11.069 1.00 92.88 157 HIS A N 1
ATOM 1190 C CA . HIS A 1 157 ? -7.254 -3.013 12.398 1.00 92.88 157 HIS A CA 1
ATOM 1191 C C . HIS A 1 157 ? -8.587 -2.278 12.566 1.00 92.88 157 HIS A C 1
ATOM 1193 O O . HIS A 1 157 ? -8.960 -1.998 13.703 1.00 92.88 157 HIS A O 1
ATOM 1199 N N . TYR A 1 158 ? -9.304 -1.981 11.479 1.00 94.06 158 TYR A N 1
ATOM 1200 C CA . TYR A 1 158 ? -10.544 -1.202 11.494 1.00 94.06 158 TYR A CA 1
ATOM 1201 C C . TYR A 1 158 ? -11.775 -1.982 11.025 1.00 94.06 158 TYR A C 1
ATOM 1203 O O . TYR A 1 158 ? -12.854 -1.764 11.566 1.00 94.06 158 TYR A O 1
ATOM 1211 N N . LEU A 1 159 ? -11.628 -2.888 10.056 1.00 96.25 159 LEU A N 1
ATOM 1212 C CA . LEU A 1 159 ? -12.734 -3.596 9.406 1.00 96.25 159 LEU A CA 1
ATOM 1213 C C . LEU A 1 159 ? -12.528 -5.114 9.456 1.00 96.25 159 LEU A C 1
ATOM 1215 O O . LEU A 1 159 ? -11.437 -5.616 9.168 1.00 96.25 159 LEU A O 1
ATOM 1219 N N . ARG A 1 160 ? -13.589 -5.850 9.794 1.00 95.50 160 ARG A N 1
ATOM 1220 C CA . ARG A 1 160 ? -13.626 -7.316 9.793 1.00 95.50 160 ARG A CA 1
ATOM 1221 C C . ARG A 1 160 ? -14.192 -7.855 8.481 1.00 95.50 160 ARG A C 1
ATOM 1223 O O . ARG A 1 160 ? -14.891 -7.169 7.745 1.00 95.50 160 ARG A O 1
ATOM 1230 N N . ALA A 1 161 ? -13.902 -9.123 8.191 1.00 94.25 161 ALA A N 1
ATOM 1231 C CA . ALA A 1 161 ? -14.340 -9.780 6.957 1.00 94.25 161 ALA A CA 1
ATOM 1232 C C . ALA A 1 161 ? -15.868 -9.977 6.856 1.00 94.25 161 ALA A C 1
ATOM 1234 O O . ALA A 1 161 ? -16.372 -10.270 5.776 1.00 94.25 161 ALA A O 1
ATOM 1235 N N . ASP A 1 162 ? -16.596 -9.839 7.964 1.00 93.56 162 ASP A N 1
ATOM 1236 C CA . ASP A 1 162 ? -18.060 -9.902 8.016 1.00 93.56 162 ASP A CA 1
ATOM 1237 C C . ASP A 1 162 ? -18.743 -8.542 7.781 1.00 93.56 162 ASP A C 1
ATOM 1239 O O . ASP A 1 162 ? -19.970 -8.488 7.753 1.00 93.56 162 ASP A O 1
ATOM 1243 N N . GLY A 1 163 ? -17.974 -7.467 7.578 1.00 93.56 163 GLY A N 1
ATOM 1244 C CA . GLY A 1 163 ? -18.492 -6.107 7.400 1.00 93.56 163 GLY A CA 1
ATOM 1245 C C . GLY A 1 163 ? -18.583 -5.294 8.690 1.00 93.56 163 GLY A C 1
ATOM 1246 O O . GLY A 1 163 ? -18.847 -4.097 8.645 1.00 93.56 163 GLY A O 1
ATOM 1247 N N . THR A 1 164 ? -18.327 -5.898 9.853 1.00 95.19 164 THR A N 1
ATOM 1248 C CA . THR A 1 164 ? -18.372 -5.170 11.126 1.00 95.19 164 THR A CA 1
ATOM 1249 C C . THR A 1 164 ? -17.078 -4.400 11.390 1.00 95.19 164 THR A C 1
ATOM 1251 O O . THR A 1 164 ? -15.974 -4.817 11.016 1.00 95.19 164 THR A O 1
ATOM 1254 N N . LEU A 1 165 ? -17.199 -3.255 12.064 1.00 94.50 165 LEU A N 1
ATOM 1255 C CA . LEU A 1 165 ? -16.038 -2.520 12.547 1.00 94.50 165 LEU A CA 1
ATOM 1256 C C . LEU A 1 165 ? -15.360 -3.256 13.711 1.00 94.50 165 LEU A C 1
ATOM 1258 O O . LEU A 1 165 ? -15.963 -4.019 14.466 1.00 94.50 165 LEU A O 1
ATOM 1262 N N . THR A 1 166 ? -14.062 -3.025 13.882 1.00 93.62 166 THR A N 1
ATOM 1263 C CA . THR A 1 166 ? -13.384 -3.387 15.129 1.00 93.62 166 THR A CA 1
ATOM 1264 C C . THR A 1 166 ? -13.731 -2.376 16.223 1.00 93.62 166 THR A C 1
ATOM 1266 O O . THR A 1 166 ? -14.017 -1.216 15.936 1.00 93.62 166 THR A O 1
ATOM 1269 N N . LYS A 1 167 ? -13.574 -2.769 17.494 1.00 84.69 167 LYS A N 1
ATOM 1270 C CA . LYS A 1 167 ? -13.697 -1.844 18.634 1.00 84.69 167 LYS A CA 1
ATOM 1271 C C . LYS A 1 167 ? -12.818 -0.601 18.467 1.00 84.69 167 LYS A C 1
ATOM 1273 O O . LYS A 1 167 ? -13.233 0.502 18.776 1.00 84.69 167 LYS A O 1
ATOM 1278 N N . HIS A 1 168 ? -11.613 -0.772 17.922 1.00 85.75 168 HIS A N 1
ATOM 1279 C CA . HIS A 1 168 ? -10.710 0.346 17.658 1.00 85.75 168 HIS A CA 1
ATOM 1280 C C . HIS A 1 168 ? -11.297 1.355 16.659 1.00 85.75 168 HIS A C 1
ATOM 1282 O O . HIS A 1 168 ? -11.145 2.560 16.839 1.00 85.75 168 HIS A O 1
ATOM 1288 N N . ALA A 1 169 ? -11.972 0.877 15.612 1.00 90.62 169 ALA A N 1
ATOM 1289 C CA . ALA A 1 169 ? -12.658 1.737 14.656 1.00 90.62 169 ALA A CA 1
ATOM 1290 C C . ALA A 1 169 ? -13.905 2.395 15.255 1.00 90.62 169 ALA A C 1
ATOM 1292 O O . ALA A 1 169 ? -14.122 3.584 15.034 1.00 90.62 169 ALA A O 1
ATOM 1293 N N . GLU A 1 170 ? -14.686 1.648 16.036 1.00 88.50 170 GLU A N 1
ATOM 1294 C CA . GLU A 1 170 ? -15.853 2.162 16.760 1.00 88.50 170 GLU A CA 1
ATOM 1295 C C . GLU A 1 170 ? -15.460 3.281 17.729 1.00 88.50 170 GLU A C 1
ATOM 1297 O O . GLU A 1 170 ? -16.006 4.376 17.632 1.00 88.50 170 GLU A O 1
ATOM 1302 N N . ASP A 1 171 ? -14.450 3.053 18.574 1.00 84.25 171 ASP A N 1
ATOM 1303 C CA . ASP A 1 171 ? -13.904 4.042 19.512 1.00 84.25 171 ASP A CA 1
ATOM 1304 C C . ASP A 1 171 ? -13.340 5.265 18.776 1.00 84.25 171 ASP A C 1
ATOM 1306 O O . ASP A 1 171 ? -13.308 6.373 19.304 1.00 84.25 171 ASP A O 1
ATOM 1310 N N . ARG A 1 172 ? -12.864 5.094 17.540 1.00 84.62 172 ARG A N 1
ATOM 1311 C CA . ARG A 1 172 ? -12.359 6.213 16.743 1.00 84.62 172 ARG A CA 1
ATOM 1312 C C . ARG A 1 172 ? -13.487 7.075 16.180 1.00 84.62 172 ARG A C 1
ATOM 1314 O O . ARG A 1 172 ? -13.320 8.289 16.082 1.00 84.62 172 ARG A O 1
ATOM 1321 N N . LEU A 1 173 ? -14.602 6.461 15.788 1.00 85.62 173 LEU A N 1
ATOM 1322 C CA . LEU A 1 173 ? -15.781 7.171 15.292 1.00 85.62 173 LEU A CA 1
ATOM 1323 C C . LEU A 1 173 ? -16.593 7.806 16.418 1.00 85.62 173 LEU A C 1
ATOM 1325 O O . LEU A 1 173 ? -17.075 8.925 16.261 1.00 85.62 173 LEU A O 1
ATOM 1329 N N . ASN A 1 174 ? -16.707 7.095 17.535 1.00 81.50 174 ASN A N 1
ATOM 1330 C CA . ASN A 1 174 ? -17.451 7.479 18.721 1.00 81.50 174 ASN A CA 1
ATOM 1331 C C . ASN A 1 174 ? -16.509 7.382 19.926 1.00 81.50 174 ASN A C 1
ATOM 1333 O O . ASN A 1 174 ? -16.553 6.394 20.665 1.00 81.50 174 ASN A O 1
ATOM 1337 N N . PRO A 1 175 ? -15.617 8.370 20.112 1.00 76.06 175 PRO A N 1
ATOM 1338 C CA . PRO A 1 175 ? -14.699 8.355 21.235 1.00 76.06 175 PRO A CA 1
ATOM 1339 C C . PRO A 1 175 ? -15.488 8.299 22.541 1.00 76.06 175 PRO A C 1
ATOM 1341 O O . PRO A 1 175 ? -16.413 9.096 22.720 1.00 76.06 175 PRO A O 1
ATOM 1344 N N . PRO A 1 176 ? -15.132 7.391 23.467 1.00 74.88 176 PRO A N 1
ATOM 1345 C CA . PRO A 1 176 ? -15.801 7.343 24.749 1.00 74.88 176 PRO A CA 1
ATOM 1346 C C . PRO A 1 176 ? -15.652 8.690 25.461 1.00 74.88 176 PRO A C 1
ATOM 1348 O O . PRO A 1 176 ? -14.580 9.311 25.461 1.00 74.88 176 PRO A O 1
ATOM 1351 N N . GLY A 1 177 ? -16.741 9.124 26.087 1.00 73.56 177 GLY A N 1
ATOM 1352 C CA . GLY A 1 177 ? -16.806 10.305 26.921 1.00 73.56 177 GLY A CA 1
ATOM 1353 C C . GLY A 1 177 ? -15.698 10.296 27.967 1.00 73.56 177 GLY A C 1
ATOM 1354 O O . GLY A 1 177 ? -15.335 9.262 28.545 1.00 73.56 177 GLY A O 1
ATOM 1355 N N . LYS A 1 178 ? -15.128 11.479 28.195 1.00 69.75 178 LYS A N 1
ATOM 1356 C CA . LYS A 1 178 ? -14.067 11.646 29.186 1.00 69.75 178 LYS A CA 1
ATOM 1357 C C . LYS A 1 178 ? -14.648 11.633 30.595 1.00 69.75 178 LYS A C 1
ATOM 1359 O O . LYS A 1 178 ? -14.005 11.103 31.492 1.00 69.75 178 LYS A O 1
ATOM 1364 N N . ASP A 1 179 ? -15.851 12.141 30.814 1.00 82.00 179 ASP A N 1
ATOM 1365 C CA . ASP A 1 179 ? -16.312 12.419 32.170 1.00 82.00 179 ASP A CA 1
ATOM 1366 C C . ASP A 1 179 ? -17.291 11.376 32.701 1.00 82.00 179 ASP A C 1
ATOM 1368 O O . ASP A 1 179 ? -18.222 10.958 32.024 1.00 82.00 179 ASP A O 1
ATOM 1372 N N . ILE A 1 180 ? -17.053 10.962 33.948 1.00 87.81 180 ILE A N 1
ATOM 1373 C CA . ILE A 1 180 ? -18.020 10.201 34.738 1.00 87.81 180 ILE A CA 1
ATOM 1374 C C . ILE A 1 180 ? -18.886 11.220 35.473 1.00 87.81 180 ILE A C 1
ATOM 1376 O O . ILE A 1 180 ? -18.352 12.001 36.276 1.00 87.81 180 ILE A O 1
ATOM 1380 N N . THR A 1 181 ? -20.187 11.229 35.192 1.00 90.25 181 THR A N 1
ATOM 1381 C CA . THR A 1 181 ? -21.149 12.145 35.818 1.00 90.25 181 THR A CA 1
ATOM 1382 C C . THR A 1 181 ? -21.636 11.603 37.161 1.00 90.25 181 THR A C 1
ATOM 1384 O O . THR A 1 181 ? -21.508 10.414 37.453 1.00 90.25 181 THR A O 1
ATOM 1387 N N . LEU A 1 182 ? -22.192 12.478 37.999 1.00 90.31 182 LEU A N 1
ATOM 1388 C CA . LEU A 1 182 ? -22.825 12.064 39.254 1.00 90.31 182 LEU A CA 1
ATOM 1389 C C . LEU A 1 182 ? -24.053 11.182 38.999 1.00 90.31 182 LEU A C 1
ATOM 1391 O O . LEU A 1 182 ? -24.247 10.202 39.708 1.00 90.31 182 LEU A O 1
ATOM 1395 N N . GLU A 1 183 ? -24.821 11.459 37.942 1.00 90.62 183 GLU A N 1
ATOM 1396 C CA . GLU A 1 183 ? -25.944 10.614 37.515 1.00 90.62 183 GLU A CA 1
ATOM 1397 C C . GLU A 1 183 ? -25.502 9.188 37.186 1.00 90.62 183 GLU A C 1
ATOM 1399 O O . GLU A 1 183 ? -26.140 8.234 37.623 1.00 90.62 183 GLU A O 1
ATOM 1404 N N . MET A 1 184 ? -24.374 9.026 36.483 1.00 91.81 184 MET A N 1
ATOM 1405 C CA . MET A 1 184 ? -23.801 7.704 36.222 1.00 91.81 184 MET A CA 1
ATOM 1406 C C . MET A 1 184 ? -23.444 6.987 37.526 1.00 91.81 184 MET A C 1
ATOM 1408 O O . MET A 1 184 ? -23.780 5.818 37.688 1.00 91.81 184 MET A O 1
ATOM 1412 N N . LEU A 1 185 ? -22.806 7.680 38.477 1.00 93.31 185 LEU A N 1
ATOM 1413 C CA . LEU A 1 185 ? -22.458 7.090 39.774 1.00 93.31 185 LEU A CA 1
ATOM 1414 C C . LEU A 1 185 ? -23.704 6.657 40.561 1.00 93.31 185 LEU A C 1
ATOM 1416 O O . LEU A 1 185 ? -23.720 5.545 41.087 1.00 93.31 185 LEU A O 1
ATOM 1420 N N . ARG A 1 186 ? -24.751 7.493 40.587 1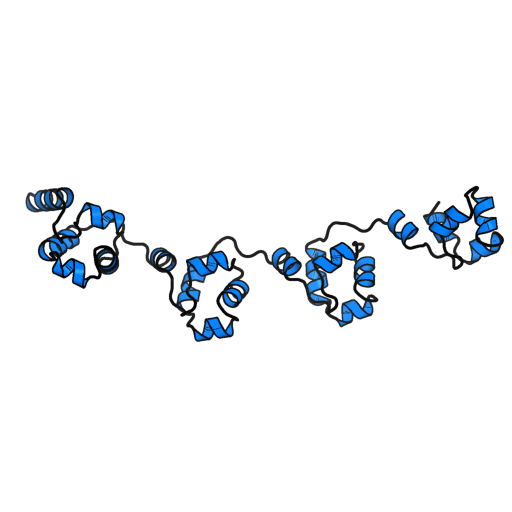.00 92.25 186 ARG A N 1
ATOM 1421 C CA . ARG A 1 186 ? -26.046 7.172 41.213 1.00 92.25 186 ARG A CA 1
ATOM 1422 C C . ARG A 1 186 ? -26.709 5.968 40.537 1.00 92.25 186 ARG A C 1
ATOM 1424 O O . ARG A 1 186 ? -27.162 5.054 41.217 1.00 92.25 186 ARG A O 1
ATOM 1431 N N . ALA A 1 187 ? -26.690 5.900 39.205 1.00 91.44 187 ALA A N 1
ATOM 1432 C CA . ALA A 1 187 ? -27.216 4.752 38.465 1.00 91.44 187 ALA A CA 1
ATOM 1433 C C . ALA A 1 187 ? -26.445 3.456 38.775 1.00 91.44 187 ALA A C 1
ATOM 1435 O O . ALA A 1 187 ? -27.038 2.383 38.903 1.00 91.44 187 ALA A O 1
ATOM 1436 N N . TRP A 1 188 ? -25.121 3.537 38.926 1.00 92.88 188 TRP A N 1
ATOM 1437 C CA . TRP A 1 188 ? -24.288 2.369 39.208 1.00 92.88 188 TRP A CA 1
ATOM 1438 C C . TRP A 1 188 ? -24.375 1.885 40.656 1.00 92.88 188 TRP A C 1
ATOM 1440 O O . TRP A 1 188 ? -24.184 0.694 40.897 1.00 92.88 188 TRP A O 1
ATOM 1450 N N . GLN A 1 189 ? -24.718 2.766 41.602 1.00 90.06 189 GLN A N 1
ATOM 1451 C CA . GLN A 1 189 ? -24.895 2.432 43.020 1.00 90.06 189 GLN A CA 1
ATOM 1452 C C . GLN A 1 189 ? -25.902 1.292 43.238 1.00 90.06 189 GLN A C 1
ATOM 1454 O O . GLN A 1 189 ? -25.752 0.498 44.164 1.00 90.06 189 GLN A O 1
ATOM 1459 N N . HIS A 1 190 ? -26.901 1.183 42.359 1.00 87.44 190 HIS A N 1
ATOM 1460 C CA . HIS A 1 190 ? -27.971 0.188 42.447 1.00 87.44 190 HIS A CA 1
ATOM 1461 C C . HIS A 1 190 ? -27.815 -0.984 41.467 1.00 87.44 190 HIS A C 1
ATOM 1463 O O . HIS A 1 190 ? -28.679 -1.856 41.408 1.00 87.44 190 HIS A O 1
ATOM 1469 N N . LEU A 1 191 ? -26.728 -1.030 40.689 1.00 89.56 191 LEU A N 1
ATOM 1470 C CA . LEU A 1 191 ? -26.569 -2.014 39.616 1.00 89.56 191 LEU A CA 1
ATOM 1471 C C . LEU A 1 191 ? -26.258 -3.420 40.158 1.00 89.56 191 LEU A C 1
ATOM 1473 O O . LEU A 1 191 ? -26.822 -4.418 39.699 1.00 89.56 191 LEU A O 1
ATOM 1477 N N . GLY A 1 192 ? -25.330 -3.490 41.122 1.00 90.75 192 GLY A N 1
ATOM 1478 C CA . GLY A 1 192 ? -24.818 -4.731 41.709 1.00 90.75 192 GLY A CA 1
ATOM 1479 C C . GLY A 1 192 ? -24.187 -5.700 40.695 1.00 90.75 192 GLY A C 1
ATOM 1480 O O . GLY A 1 192 ? -24.169 -5.475 39.483 1.00 90.75 192 GLY A O 1
ATOM 1481 N N . LYS A 1 193 ? -23.675 -6.837 41.183 1.00 92.56 193 LYS A N 1
ATOM 1482 C CA . LYS A 1 193 ? -23.001 -7.852 40.347 1.00 92.56 193 LYS A CA 1
ATOM 1483 C C . LYS A 1 193 ? -23.879 -8.372 39.204 1.00 92.56 193 LYS A C 1
ATOM 1485 O O . LYS A 1 193 ? -23.388 -8.627 38.106 1.00 92.56 193 LYS A O 1
ATOM 1490 N N . GLN A 1 194 ? -25.182 -8.527 39.447 1.00 92.88 194 GLN A N 1
ATOM 1491 C CA . GLN A 1 194 ? -26.116 -8.984 38.418 1.00 92.88 194 GLN A CA 1
ATOM 1492 C C . GLN A 1 194 ? -26.277 -7.962 37.290 1.00 92.88 194 GLN A C 1
ATOM 1494 O O . GLN A 1 194 ? -26.289 -8.359 36.127 1.00 92.88 194 GLN A O 1
ATOM 1499 N N . GLY A 1 195 ? -26.355 -6.667 37.609 1.00 91.88 195 GLY A N 1
ATOM 1500 C CA . GLY A 1 195 ? -26.409 -5.610 36.604 1.00 91.88 195 GLY A CA 1
ATOM 1501 C C . GLY A 1 195 ? -25.138 -5.552 35.758 1.00 91.88 195 GLY A C 1
ATOM 1502 O O . GLY A 1 195 ? -25.227 -5.465 34.535 1.00 91.88 195 GLY A O 1
ATOM 1503 N N . ILE A 1 196 ? -23.964 -5.715 36.383 1.00 94.00 196 ILE A N 1
ATOM 1504 C CA . ILE A 1 196 ? -22.681 -5.797 35.664 1.00 94.00 196 ILE A CA 1
ATOM 1505 C C . ILE A 1 196 ? -22.680 -6.975 34.690 1.00 94.00 196 ILE A C 1
ATOM 1507 O O . ILE A 1 196 ? -22.338 -6.812 33.521 1.00 94.00 196 ILE A O 1
ATOM 1511 N N . ASN A 1 197 ? -23.095 -8.157 35.146 1.00 93.12 197 ASN A N 1
ATOM 1512 C CA . ASN A 1 197 ? -23.142 -9.347 34.298 1.00 93.12 197 ASN A CA 1
ATOM 1513 C C . ASN A 1 197 ? -24.135 -9.190 33.141 1.00 93.12 197 ASN A C 1
ATOM 1515 O O . ASN A 1 197 ? -23.802 -9.541 32.011 1.00 93.12 197 ASN A O 1
ATOM 1519 N N . LYS A 1 198 ? -25.321 -8.617 33.395 1.00 93.38 198 LYS A N 1
ATOM 1520 C CA . LYS A 1 198 ? -26.318 -8.319 32.352 1.00 93.38 198 LYS A CA 1
ATOM 1521 C C . LYS A 1 198 ? -25.783 -7.353 31.298 1.00 93.38 198 LYS A C 1
ATOM 1523 O O . LYS A 1 198 ? -26.094 -7.516 30.125 1.00 93.38 198 LYS A O 1
ATOM 1528 N N . ALA A 1 199 ? -24.948 -6.397 31.698 1.00 91.12 199 ALA A N 1
ATOM 1529 C CA . ALA A 1 199 ? -24.289 -5.484 30.775 1.00 91.12 199 ALA A CA 1
ATOM 1530 C C . ALA A 1 199 ? -23.127 -6.133 29.998 1.00 91.12 199 ALA A C 1
ATOM 1532 O O . ALA A 1 199 ? -22.508 -5.457 29.190 1.00 91.12 199 ALA A O 1
ATOM 1533 N N . GLY A 1 200 ? -22.796 -7.413 30.217 1.00 91.62 200 GLY A N 1
ATOM 1534 C CA . GLY A 1 200 ? -21.631 -8.059 29.599 1.00 91.62 200 GLY A CA 1
ATOM 1535 C C . GLY A 1 200 ? -20.309 -7.722 30.300 1.00 91.62 200 GLY A C 1
ATOM 1536 O O . GLY A 1 200 ? -19.254 -7.667 29.668 1.00 91.62 200 GLY A O 1
ATOM 1537 N N . GLY A 1 201 ? -20.359 -7.466 31.608 1.00 93.50 201 GLY A N 1
ATOM 1538 C CA . GLY A 1 201 ? -19.218 -7.048 32.414 1.00 93.50 201 GLY A CA 1
ATOM 1539 C C . GLY A 1 201 ? -18.984 -5.536 32.382 1.00 93.50 201 GLY A C 1
ATOM 1540 O O . GLY A 1 201 ? -19.737 -4.768 31.785 1.00 93.50 201 GLY A O 1
ATOM 1541 N N . LEU A 1 202 ? -17.889 -5.096 33.008 1.00 91.62 202 LEU A N 1
ATOM 1542 C CA . LEU A 1 202 ? -17.506 -3.679 33.030 1.00 91.62 202 LEU A CA 1
ATOM 1543 C C . LEU A 1 202 ? -17.231 -3.115 31.623 1.00 91.62 202 LEU A C 1
ATOM 1545 O O . LEU A 1 202 ? -17.417 -1.922 31.412 1.00 91.62 202 LEU A O 1
ATOM 1549 N N . ASP A 1 203 ? -16.806 -3.947 30.661 1.00 89.38 203 ASP A N 1
ATOM 1550 C CA . ASP A 1 203 ? -16.576 -3.499 29.279 1.00 89.38 203 ASP A CA 1
ATOM 1551 C C . ASP A 1 203 ? -17.887 -3.175 28.559 1.00 89.38 203 ASP A C 1
ATOM 1553 O O . ASP A 1 203 ? -17.999 -2.137 27.910 1.00 89.38 203 ASP A O 1
ATOM 1557 N N . GLY A 1 204 ? -18.901 -4.029 28.702 1.00 88.44 204 GLY A N 1
ATOM 1558 C CA . GLY A 1 204 ? -20.198 -3.755 28.099 1.00 88.44 204 GLY A CA 1
ATOM 1559 C C . GLY A 1 204 ? -20.961 -2.644 28.828 1.00 88.44 204 GLY A C 1
ATOM 1560 O O . GLY A 1 204 ? -21.585 -1.817 28.165 1.00 88.44 204 GLY A O 1
ATOM 1561 N N . LEU A 1 205 ? -20.783 -2.493 30.147 1.00 91.38 205 LEU A N 1
ATOM 1562 C CA . LEU A 1 205 ? -21.283 -1.318 30.866 1.00 91.38 205 LEU A CA 1
ATOM 1563 C C . LEU A 1 205 ? -20.609 -0.018 30.389 1.00 91.38 205 LEU A C 1
ATOM 1565 O O . LEU A 1 205 ? -21.284 0.987 30.177 1.00 91.38 205 LEU A O 1
ATOM 1569 N N . ALA A 1 206 ? -19.290 -0.038 30.173 1.00 89.12 206 ALA A N 1
ATOM 1570 C CA . ALA A 1 206 ? -18.549 1.104 29.639 1.00 89.12 206 ALA A CA 1
ATOM 1571 C C . ALA A 1 206 ? -19.070 1.524 28.256 1.00 89.12 206 ALA A C 1
ATOM 1573 O O . ALA A 1 206 ? -19.238 2.715 28.003 1.00 89.12 206 ALA A O 1
ATOM 1574 N N . ARG A 1 207 ? -19.406 0.554 27.394 1.00 84.00 207 ARG A N 1
ATOM 1575 C CA . ARG A 1 207 ? -20.061 0.814 26.102 1.00 84.00 207 ARG A CA 1
ATOM 1576 C C . ARG A 1 207 ? -21.457 1.409 26.265 1.00 84.00 207 ARG A C 1
ATOM 1578 O O . ARG A 1 207 ? -21.754 2.402 25.614 1.00 84.00 207 ARG A O 1
ATOM 1585 N N . GLN A 1 208 ? -22.288 0.839 27.139 1.00 87.94 208 GLN A N 1
ATOM 1586 C CA . GLN A 1 208 ? -23.665 1.296 27.354 1.00 87.94 208 GLN A CA 1
ATOM 1587 C C . GLN A 1 208 ? -23.725 2.757 27.821 1.00 87.94 208 GLN A C 1
ATOM 1589 O O . GLN A 1 208 ? -24.576 3.513 27.364 1.00 87.94 208 GLN A O 1
ATOM 1594 N N . TYR A 1 209 ? -22.809 3.155 28.706 1.00 86.69 209 TYR A N 1
ATOM 1595 C CA . TYR A 1 209 ? -22.717 4.525 29.218 1.00 86.69 209 TYR A CA 1
ATOM 1596 C C . TYR A 1 209 ? -21.789 5.427 28.391 1.00 86.69 209 TYR A C 1
ATOM 1598 O O . TYR A 1 209 ? -21.617 6.594 28.731 1.00 86.69 209 TYR A O 1
ATOM 1606 N N . GLY A 1 210 ? -21.179 4.905 27.321 1.00 84.25 210 GLY A N 1
ATOM 1607 C CA . GLY A 1 210 ? -20.284 5.660 26.449 1.00 84.25 210 GLY A CA 1
ATOM 1608 C C . GLY A 1 210 ? -19.057 6.226 27.167 1.00 84.25 210 GLY A C 1
ATOM 1609 O O . GLY A 1 210 ? -18.636 7.331 26.852 1.00 84.25 210 GLY A O 1
ATOM 1610 N N . VAL A 1 211 ? -18.482 5.510 28.136 1.00 88.38 211 VAL A N 1
ATOM 1611 C CA . VAL A 1 211 ? -17.328 5.964 28.935 1.00 88.38 211 VAL A CA 1
ATOM 1612 C C . VAL A 1 211 ? -16.124 5.048 28.759 1.00 88.38 211 VAL A C 1
ATOM 1614 O O . VAL A 1 211 ? -16.247 3.862 28.468 1.00 88.38 211 VAL A O 1
ATOM 1617 N N . ALA A 1 212 ? -14.919 5.580 28.964 1.00 86.25 212 ALA A N 1
ATOM 1618 C CA . ALA A 1 212 ? -13.710 4.774 28.843 1.00 86.25 212 ALA A CA 1
ATOM 1619 C C . ALA A 1 212 ? -13.650 3.720 29.961 1.00 86.25 212 ALA A C 1
ATOM 1621 O O . ALA A 1 212 ? -13.690 4.069 31.142 1.00 86.25 212 ALA A O 1
ATOM 1622 N N . PHE A 1 213 ? -13.457 2.443 29.608 1.00 88.12 213 PHE A N 1
ATOM 1623 C CA . PHE A 1 213 ? -13.330 1.334 30.569 1.00 88.12 213 PHE A CA 1
ATOM 1624 C C . PHE A 1 213 ? -12.315 1.626 31.685 1.00 88.12 213 PHE A C 1
ATOM 1626 O O . PHE A 1 213 ? -12.572 1.393 32.867 1.00 88.12 213 PHE A O 1
ATOM 1633 N N . THR A 1 214 ? -11.159 2.186 31.317 1.00 88.12 214 THR A N 1
ATOM 1634 C CA . THR A 1 214 ? -10.087 2.534 32.259 1.00 88.12 214 THR A CA 1
ATOM 1635 C C . THR A 1 214 ? -10.501 3.604 33.262 1.00 88.12 214 THR A C 1
ATOM 1637 O O . THR A 1 214 ? -9.991 3.590 34.380 1.00 88.12 214 THR A O 1
ATOM 1640 N N . ARG A 1 215 ? -11.422 4.504 32.896 1.00 87.81 215 ARG A N 1
ATOM 1641 C CA . ARG A 1 215 ? -12.030 5.451 33.835 1.00 87.81 215 ARG A CA 1
ATOM 1642 C C . ARG A 1 215 ? -13.132 4.791 34.643 1.00 87.81 215 ARG A C 1
ATOM 1644 O O . ARG A 1 215 ? -13.120 4.947 35.856 1.00 87.81 215 ARG A O 1
ATOM 1651 N N . LEU A 1 216 ? -14.034 4.040 34.010 1.00 91.81 216 LEU A N 1
ATOM 1652 C CA . LEU A 1 216 ? -15.139 3.367 34.696 1.00 91.81 216 LEU A CA 1
ATOM 1653 C C . LEU A 1 216 ? -14.634 2.501 35.858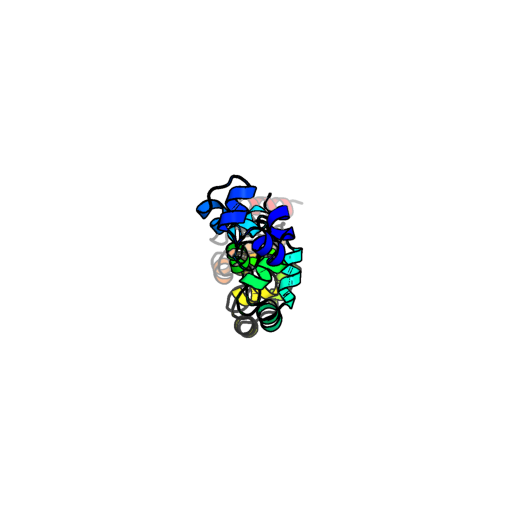 1.00 91.81 216 LEU A C 1
ATOM 1655 O O . LEU A 1 216 ? -15.124 2.642 36.977 1.00 91.81 216 LEU A O 1
ATOM 1659 N N . ARG A 1 217 ? -13.574 1.707 35.651 1.00 92.56 217 ARG A N 1
ATOM 1660 C CA . ARG A 1 217 ? -12.997 0.860 36.714 1.00 92.56 217 ARG A CA 1
ATOM 1661 C C . ARG A 1 217 ? -12.413 1.629 37.908 1.00 92.56 217 ARG A C 1
ATOM 1663 O O . ARG A 1 217 ? -12.175 1.033 38.951 1.00 92.56 217 ARG A O 1
ATOM 1670 N N . ASN A 1 218 ? -12.156 2.935 37.771 1.00 93.56 218 ASN A N 1
ATOM 1671 C CA . ASN A 1 218 ? -11.709 3.769 38.891 1.00 93.56 218 ASN A CA 1
ATOM 1672 C C . ASN A 1 218 ? -12.867 4.139 39.829 1.00 93.56 218 ASN A C 1
ATOM 1674 O O . ASN A 1 218 ? -12.612 4.558 40.958 1.00 93.56 218 ASN A O 1
ATOM 1678 N N . TYR A 1 219 ? -14.113 4.011 39.366 1.00 92.94 219 TYR A N 1
ATOM 1679 C CA . TYR A 1 219 ? -15.330 4.393 40.085 1.00 92.94 219 TYR A CA 1
ATOM 1680 C C . TYR A 1 219 ? -16.238 3.196 40.409 1.00 92.94 219 TYR A C 1
ATOM 1682 O O . TYR A 1 219 ? -16.998 3.267 41.369 1.00 92.94 219 TYR A O 1
ATOM 1690 N N . LEU A 1 220 ? -16.131 2.091 39.665 1.00 94.31 220 LEU A N 1
ATOM 1691 C CA . LEU A 1 220 ? -16.990 0.915 39.807 1.00 94.31 220 LEU A CA 1
ATOM 1692 C C . LEU A 1 220 ? -16.182 -0.388 39.747 1.00 94.31 220 LEU A C 1
ATOM 1694 O O . LEU A 1 220 ? -15.353 -0.579 38.853 1.00 94.31 220 LEU A O 1
ATOM 1698 N N . ARG A 1 221 ? -16.430 -1.291 40.698 1.00 93.44 221 ARG A N 1
ATOM 1699 C CA . ARG A 1 221 ? -15.789 -2.608 40.797 1.00 93.44 221 ARG A CA 1
ATOM 1700 C C . ARG A 1 221 ? -16.564 -3.672 40.018 1.00 93.44 221 ARG A C 1
ATOM 1702 O O . ARG A 1 221 ? -17.744 -3.523 39.719 1.00 93.44 221 ARG A O 1
ATOM 1709 N N . ALA A 1 222 ? -15.900 -4.787 39.713 1.00 91.94 222 ALA A N 1
ATOM 1710 C CA . ALA A 1 222 ? -16.497 -5.893 38.956 1.00 91.94 222 ALA A CA 1
ATOM 1711 C C . ALA A 1 222 ? -17.638 -6.613 39.704 1.00 91.94 222 ALA A C 1
ATOM 1713 O O . ALA A 1 222 ? -18.468 -7.265 39.076 1.00 91.94 222 ALA A O 1
ATOM 1714 N N . ASP A 1 223 ? -17.700 -6.487 41.030 1.00 91.00 223 ASP A N 1
ATOM 1715 C CA . ASP A 1 223 ? -18.816 -6.965 41.856 1.00 91.00 223 ASP A CA 1
ATOM 1716 C C . ASP A 1 223 ? -20.016 -5.995 41.877 1.00 91.00 223 ASP A C 1
ATOM 1718 O O . ASP A 1 223 ? -21.031 -6.286 42.507 1.00 91.00 223 ASP A O 1
ATOM 1722 N N . GLY A 1 224 ? -19.923 -4.869 41.162 1.00 90.75 224 GLY A N 1
ATOM 1723 C CA . GLY A 1 224 ? -20.959 -3.845 41.077 1.00 90.75 224 GLY A CA 1
ATOM 1724 C C . GLY A 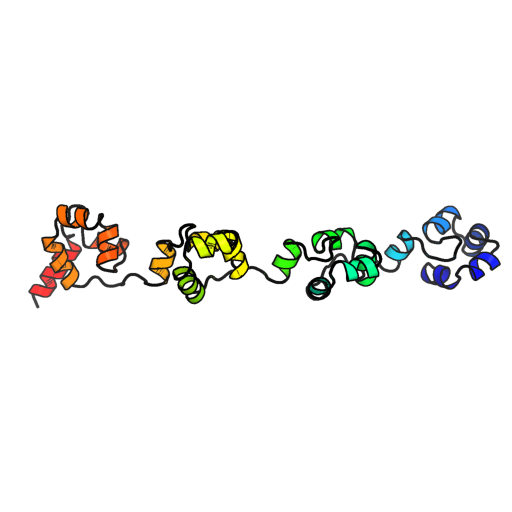1 224 ? -20.977 -2.862 42.244 1.00 90.75 224 GLY A C 1
ATOM 1725 O O . GLY A 1 224 ? -21.903 -2.063 42.318 1.00 90.75 224 GLY A O 1
ATOM 1726 N N . THR A 1 225 ? -19.983 -2.896 43.138 1.00 94.12 225 THR A N 1
ATOM 1727 C CA . THR A 1 225 ? -19.836 -1.899 44.209 1.00 94.12 225 THR A CA 1
ATOM 1728 C C . THR A 1 225 ? -19.054 -0.673 43.740 1.00 94.12 225 THR A C 1
ATOM 1730 O O . THR A 1 225 ? -18.140 -0.764 42.910 1.00 94.12 225 THR A O 1
ATOM 1733 N N . LEU A 1 226 ? -19.411 0.499 44.269 1.00 94.81 226 LEU A N 1
ATOM 1734 C CA . LEU A 1 226 ? -18.670 1.732 44.024 1.00 94.81 226 LEU A CA 1
ATOM 1735 C C . LEU A 1 226 ? -17.282 1.663 44.677 1.00 94.81 226 LEU A C 1
ATOM 1737 O O . LEU A 1 226 ? -17.064 1.009 45.695 1.00 94.81 226 LEU A O 1
ATOM 1741 N N . THR A 1 227 ? -16.294 2.320 44.073 1.00 95.88 227 THR A N 1
ATOM 1742 C CA . THR A 1 227 ? -15.005 2.522 44.745 1.00 95.88 227 THR A CA 1
ATOM 1743 C C . THR A 1 227 ? -15.122 3.655 45.760 1.00 95.88 227 THR A C 1
ATOM 1745 O O . THR A 1 227 ? -15.944 4.555 45.596 1.00 95.88 227 THR A O 1
ATOM 1748 N N . LYS A 1 228 ? -14.208 3.701 46.736 1.00 93.31 228 LYS A N 1
ATOM 1749 C CA . LYS A 1 228 ? -14.118 4.819 47.689 1.00 93.31 228 LYS A CA 1
ATOM 1750 C C . LYS A 1 228 ? -14.096 6.186 46.992 1.00 93.31 228 LYS A C 1
ATOM 1752 O O . LYS A 1 228 ? -14.755 7.120 47.416 1.00 93.31 228 LYS A O 1
ATOM 1757 N N . ARG A 1 229 ? -13.411 6.284 45.848 1.00 92.12 229 ARG A N 1
ATOM 1758 C CA . ARG A 1 229 ? -13.369 7.504 45.026 1.00 92.12 229 ARG A CA 1
ATOM 1759 C C . ARG A 1 229 ? -14.751 7.932 44.518 1.00 92.12 229 ARG A C 1
ATOM 1761 O O . ARG A 1 229 ? -15.010 9.127 44.410 1.00 92.12 229 ARG A O 1
ATOM 1768 N N . ALA A 1 230 ? -15.598 6.982 44.131 1.00 92.62 230 ALA A N 1
ATOM 1769 C CA . ALA A 1 230 ? -16.965 7.265 43.708 1.00 92.62 230 ALA A CA 1
ATOM 1770 C C . ALA A 1 230 ? -17.856 7.644 44.896 1.00 92.62 230 ALA A C 1
ATOM 1772 O O . ALA A 1 230 ? -18.602 8.613 44.798 1.00 92.62 230 ALA A O 1
ATOM 1773 N N . GLU A 1 231 ? -17.724 6.930 46.013 1.00 93.19 231 GLU A N 1
ATOM 1774 C CA . GLU A 1 231 ? -18.463 7.197 47.253 1.00 93.19 231 GLU A CA 1
ATOM 1775 C C . GLU A 1 231 ? -18.145 8.585 47.822 1.00 93.19 231 GLU A C 1
ATOM 1777 O O . GLU A 1 231 ? -19.058 9.349 48.122 1.00 93.19 231 GLU A O 1
ATOM 1782 N N . ASP A 1 232 ? -16.860 8.947 47.900 1.00 92.69 232 ASP A N 1
ATOM 1783 C CA . ASP A 1 232 ? -16.407 10.266 48.356 1.00 92.69 232 ASP A CA 1
ATOM 1784 C C . ASP A 1 232 ? -16.974 11.379 47.461 1.00 92.69 232 ASP A C 1
ATOM 1786 O O . ASP A 1 232 ? -17.361 12.446 47.934 1.00 92.69 232 ASP A O 1
ATOM 1790 N N . ARG A 1 233 ? -17.060 11.128 46.148 1.00 90.38 233 ARG A N 1
ATOM 1791 C CA . ARG A 1 233 ? -17.586 12.102 45.187 1.00 90.38 233 ARG A CA 1
ATOM 1792 C C . ARG A 1 233 ? -19.096 12.301 45.314 1.00 90.38 233 ARG A C 1
ATOM 1794 O O . ARG A 1 233 ? -19.532 13.437 45.183 1.00 90.38 233 ARG A O 1
ATOM 1801 N N . LEU A 1 234 ? -19.860 11.235 45.557 1.00 91.44 234 LEU A N 1
ATOM 1802 C CA . LEU A 1 234 ? -21.299 11.331 45.830 1.00 91.44 234 LEU A CA 1
ATOM 1803 C C . LEU A 1 234 ? -21.554 12.060 47.153 1.00 91.44 234 LEU A C 1
ATOM 1805 O O . LEU A 1 234 ? -22.327 13.007 47.190 1.00 91.44 234 LEU A O 1
ATOM 1809 N N . ARG A 1 235 ? -20.812 11.708 48.210 1.00 90.38 235 ARG A N 1
ATOM 1810 C CA . ARG A 1 235 ? -20.944 12.344 49.528 1.00 90.38 235 ARG A CA 1
ATOM 1811 C C . ARG A 1 235 ? -20.681 13.850 49.494 1.00 90.38 235 ARG A C 1
ATOM 1813 O O . ARG A 1 235 ? -21.367 14.605 50.169 1.00 90.38 235 ARG A O 1
ATOM 1820 N N . ASN A 1 236 ? -19.682 14.282 48.727 1.00 86.00 236 ASN A N 1
ATOM 1821 C CA . ASN A 1 236 ? -19.363 15.703 48.584 1.00 86.00 236 ASN A CA 1
ATOM 1822 C C . ASN A 1 236 ? -20.415 16.481 47.778 1.00 86.00 236 ASN A C 1
ATOM 1824 O O . ASN A 1 236 ? -20.482 17.699 47.915 1.00 86.00 236 ASN A O 1
ATOM 1828 N N . ASP A 1 237 ? -21.187 15.804 46.923 1.00 85.56 237 ASP A N 1
ATOM 1829 C CA . ASP A 1 237 ? -22.312 16.405 46.198 1.00 85.56 237 ASP A CA 1
ATOM 1830 C C . ASP A 1 237 ? -23.537 16.536 47.104 1.00 85.56 237 ASP A C 1
ATOM 1832 O O . ASP A 1 237 ? -24.133 17.600 47.166 1.00 85.56 237 ASP A O 1
ATOM 1836 N N . ASP A 1 238 ? -23.847 15.495 47.881 1.00 76.69 238 ASP A N 1
ATOM 1837 C CA . ASP A 1 238 ? -24.998 15.489 48.794 1.00 76.69 238 ASP A CA 1
ATOM 1838 C C . ASP A 1 238 ? -24.817 16.436 50.007 1.00 76.69 238 ASP A C 1
ATOM 1840 O O . ASP A 1 238 ? -25.770 16.720 50.728 1.00 76.69 238 ASP A O 1
ATOM 1844 N N . ALA A 1 239 ? -23.591 16.915 50.254 1.00 72.38 239 ALA A N 1
ATOM 1845 C CA . ALA A 1 239 ? -23.256 17.893 51.295 1.00 72.38 239 ALA A CA 1
ATOM 1846 C C . ALA A 1 239 ? -23.251 19.360 50.805 1.00 72.38 239 ALA A C 1
ATOM 1848 O O . ALA A 1 239 ? -22.902 20.251 51.585 1.00 72.38 239 ALA A O 1
ATOM 1849 N N . ARG A 1 240 ? -23.578 19.608 49.531 1.00 60.28 240 ARG A N 1
ATOM 1850 C CA . ARG A 1 240 ? -23.713 20.944 48.926 1.00 60.28 240 ARG A CA 1
ATOM 1851 C C . ARG A 1 240 ? -25.170 21.350 48.776 1.00 60.28 240 ARG A C 1
ATOM 1853 O O . ARG A 1 240 ? -25.407 22.572 48.890 1.00 60.28 240 ARG A O 1
#

Nearest PDB structures (foldseek):
  3c2b-assembly1_B  TM=1.996E-01  e=4.562E+00  Agrobacterium fabrum str. C58

Solvent-accessible surface area (backbone atoms only — not comparable to full-atom values): 13017 Å² total; per-residue (Å²): 104,73,72,54,55,47,69,41,25,41,66,45,32,55,76,29,70,32,67,60,40,39,14,57,76,69,74,44,57,48,71,62,46,57,59,34,40,44,90,74,20,47,62,28,69,66,35,45,41,70,74,55,62,51,38,87,74,83,53,71,67,56,53,57,57,40,66,73,37,31,40,69,46,25,55,74,42,64,31,64,62,27,45,16,59,76,72,43,30,36,47,75,62,45,58,61,33,40,43,84,65,20,43,60,27,71,63,36,46,44,68,77,55,58,50,44,91,70,85,50,72,66,57,54,55,55,46,66,72,32,44,37,65,57,32,53,74,46,60,31,66,61,25,47,14,59,76,71,36,33,44,47,73,62,45,60,60,32,45,46,84,71,25,46,67,31,70,64,36,47,42,68,77,54,61,50,41,87,74,86,52,69,67,55,53,60,60,42,66,75,37,31,41,66,42,28,55,73,37,62,31,64,63,35,41,20,59,76,72,40,33,40,48,82,58,48,58,61,34,39,44,84,64,21,45,63,28,72,66,38,51,54,54,51,54,60,54,79,72,107

Foldseek 3Di:
DLVVLLVCFLVVQVVLVHLCSVCVVVVHDSVVSVQFADNRSDGDPVNVCVVQPADQDDDLVNLVVLQPCFLVNQVVLVHLVSSSVVNSHDSVSSVQFADRRSHGDPVSVCVNQPQDPDDDLVNLVVLLPDALVNCVVLVHLVSVCVVNSHDSVVSVQFADNRSDGDPVSVCVNQPADADDDLVNLVVLQPCFLVNCVVLVHLVSVSVVNSHDSVVSCQQAPRRSHGDPVSVVVNVVVVVD

Sequence (240 aa):
MLREWQRLGKQGIAKADGLDGLAWQYRVAPAALKTYLRADGTLTKHAEDRLNPPSKEITLDMLRAWQHLGKQGVDKAGGIDGVAKQYGVASASLRAYLCAGGTLTKRAEDRLHPPSKAITLEMVRAWQCLDKQAIVKAGGLDGVAKQYRVASGALKHYLRADGTLTKHAEDRLNPPGKDITLEMLRAWQHLGKQGINKAGGLDGLARQYGVAFTRLRNYLRADGTLTKRAEDRLRNDDAR

Organism: NCBI:txid2508298

Secondary structure (DSSP, 8-state):
-HHHHHHHHHHHHHHTTHHHHHHHHTT--HHHHHHHB-TTSPBPHHHHHHHSPPBSPPPHHHHHHHHTTHHHHHHHHTSHHHHHHHTTB-HHHHHTTB-TTSPBPHHHHHHHSPPBS---HHHHHHHHT--HHHHHHHTHHHHHHHHTTB-HHHHHTTB-TTSPBPHHHHHHHSPPBSPPPHHHHHHHHTTHHHHHHHTTHHHHHHHHTTB-HHHHTTTB-TTSPBPHHHHHHHHHHHT-

Mean predicted aligned error: 13.51 Å

pLDDT: mean 89.32, std 5.77, range [60.28, 96.69]

Radius of gyration: 35.75 Å; Cα contacts (8 Å, |Δi|>4): 301; chains: 1; bounding box: 74×31×99 Å